Protein AF-A0A520IH20-F1 (afdb_monomer)

Radius of gyration: 22.11 Å; Cα contacts (8 Å, |Δi|>4): 587; chains: 1; bounding box: 56×53×64 Å

Secondary structure (DSSP, 8-state):
-EEEESS--SSEEEEEETTEEEEEESEEEEEEEE--SSSSEEEEEE----HHHHHHHHHHS-S-TTS--TT-HHHHHHHHHHHHTTBPSEEEEEEEE-S-S--EEEEEETTEEEEEEPEEEEE-PEEP-GGGHHHHHHHHHHHHHHH-S---S--HHHHTSEEEE-SSEEEEEESS-GGG--HHHHHHHHHHHHTT----EEEEEEEEGGGTEE--EEEEE-HHHHHHHHHHT-PPPEEEEEEEE-SGGG-B--HHHHTTTS-HHHHHHHHHT-TTHHHHHHHHHHH-TT-GGGGGS--EEEEEE-TTS-EEEEEEEETTEEEEEEEE-

Structure (mmCIF, N/CA/C/O backbone):
data_AF-A0A520IH20-F1
#
_entry.id   AF-A0A520IH20-F1
#
loop_
_atom_site.group_PDB
_atom_site.id
_atom_site.type_symbol
_atom_site.label_atom_id
_atom_site.label_alt_id
_atom_site.label_comp_id
_atom_site.label_asym_id
_atom_site.label_entity_id
_atom_site.label_seq_id
_atom_site.pdbx_PDB_ins_code
_atom_site.Cartn_x
_atom_site.Cartn_y
_atom_site.Cartn_z
_atom_site.occupancy
_atom_site.B_iso_or_equiv
_atom_site.auth_seq_id
_atom_site.auth_comp_id
_atom_site.auth_asym_id
_atom_site.auth_atom_id
_atom_site.pdbx_PDB_model_num
ATOM 1 N N . MET A 1 1 ? -0.254 8.815 21.129 1.00 95.88 1 MET A N 1
ATOM 2 C CA . MET A 1 1 ? 0.737 8.208 22.043 1.00 95.88 1 MET A CA 1
ATOM 3 C C . MET A 1 1 ? 1.981 7.853 21.254 1.00 95.88 1 MET A C 1
ATOM 5 O O . MET A 1 1 ? 1.845 7.161 20.253 1.00 95.88 1 MET A O 1
ATOM 9 N N . ASP A 1 2 ? 3.158 8.287 21.699 1.00 97.44 2 ASP A N 1
ATOM 10 C CA . ASP A 1 2 ? 4.429 7.934 21.054 1.00 97.44 2 ASP A CA 1
ATOM 11 C C . ASP A 1 2 ? 5.003 6.640 21.638 1.00 97.44 2 ASP A C 1
ATOM 13 O O . ASP A 1 2 ? 4.912 6.381 22.839 1.00 97.44 2 ASP A O 1
ATOM 17 N N . ILE A 1 3 ? 5.566 5.803 20.772 1.00 97.75 3 ILE A N 1
ATOM 18 C CA . ILE A 1 3 ? 5.990 4.435 21.063 1.00 97.75 3 ILE A CA 1
ATOM 19 C C . ILE A 1 3 ? 7.345 4.200 20.402 1.00 97.75 3 ILE A C 1
ATOM 21 O O . ILE A 1 3 ? 7.495 4.345 19.193 1.00 97.75 3 ILE A O 1
ATOM 25 N N . GLN A 1 4 ? 8.328 3.755 21.179 1.00 97.50 4 GLN A N 1
ATOM 26 C CA . GLN A 1 4 ? 9.600 3.280 20.643 1.00 97.50 4 GLN A CA 1
ATOM 27 C C . GLN A 1 4 ? 9.618 1.751 20.643 1.00 97.50 4 GLN A C 1
ATOM 29 O O . GLN A 1 4 ? 9.652 1.128 21.704 1.00 97.50 4 GLN A O 1
ATOM 34 N N . VAL A 1 5 ? 9.653 1.137 19.459 1.00 97.25 5 VAL A N 1
ATOM 35 C CA . VAL A 1 5 ? 9.854 -0.314 19.322 1.00 97.25 5 VAL A CA 1
ATOM 36 C C . VAL A 1 5 ? 11.353 -0.596 19.236 1.00 97.25 5 VAL A C 1
ATOM 38 O O . VAL A 1 5 ? 12.043 -0.058 18.366 1.00 97.25 5 VAL A O 1
ATOM 41 N N . SER A 1 6 ? 11.868 -1.424 20.145 1.00 96.88 6 SER A N 1
ATOM 42 C CA . SER A 1 6 ? 13.291 -1.803 20.218 1.00 96.88 6 SER A CA 1
ATOM 43 C C . SER A 1 6 ? 13.534 -3.318 20.245 1.00 96.88 6 SER A C 1
ATOM 45 O O . SER A 1 6 ? 14.655 -3.760 19.987 1.00 96.88 6 SER A O 1
ATOM 47 N N . ASP A 1 7 ? 12.496 -4.121 20.492 1.00 93.75 7 ASP A N 1
ATOM 48 C CA . ASP A 1 7 ? 12.517 -5.590 20.533 1.00 93.75 7 ASP A CA 1
ATOM 49 C C . ASP A 1 7 ? 11.597 -6.231 19.473 1.00 93.75 7 ASP A C 1
ATOM 51 O O . ASP A 1 7 ? 11.113 -7.356 19.634 1.00 93.75 7 ASP A O 1
ATOM 55 N N . GLY A 1 8 ? 11.338 -5.499 18.390 1.00 93.50 8 GLY A N 1
ATOM 56 C CA . GLY A 1 8 ? 10.486 -5.917 17.290 1.00 93.50 8 GLY A CA 1
ATOM 57 C C . GLY A 1 8 ? 11.123 -7.001 16.418 1.00 93.50 8 GLY A C 1
ATOM 58 O O . GLY A 1 8 ? 12.316 -6.981 16.112 1.00 93.50 8 GLY A O 1
ATOM 59 N N . PHE A 1 9 ? 10.310 -7.958 15.971 1.00 91.75 9 PHE A N 1
ATOM 60 C CA . PHE A 1 9 ? 10.749 -9.070 15.124 1.00 91.75 9 PHE A CA 1
ATOM 61 C C . PHE A 1 9 ? 10.918 -8.697 13.644 1.00 91.75 9 PHE A C 1
ATOM 63 O O . PHE A 1 9 ? 11.283 -9.567 12.852 1.00 91.75 9 PHE A O 1
ATOM 70 N N . ASN A 1 10 ? 10.636 -7.446 13.253 1.00 92.94 10 ASN A N 1
ATOM 71 C CA . ASN A 1 10 ? 10.710 -6.980 11.863 1.00 92.94 10 ASN A CA 1
ATOM 72 C C . ASN A 1 10 ? 9.899 -7.856 10.884 1.00 92.94 10 ASN A C 1
ATOM 74 O O . ASN A 1 10 ? 10.298 -8.124 9.752 1.00 92.94 10 ASN A O 1
ATOM 78 N N . VAL A 1 11 ? 8.749 -8.342 11.350 1.00 90.38 11 VAL A N 1
ATOM 79 C CA . VAL A 1 11 ? 7.785 -9.100 10.548 1.00 90.38 11 VAL A CA 1
ATOM 80 C C . VAL A 1 11 ? 6.888 -8.142 9.774 1.00 90.38 11 VAL A C 1
ATOM 82 O O . VAL A 1 11 ? 6.559 -8.429 8.631 1.00 90.38 11 VAL A O 1
ATOM 85 N N . ILE A 1 12 ? 6.514 -7.009 10.366 1.00 92.50 12 ILE A N 1
ATOM 86 C CA . ILE A 1 12 ? 5.694 -5.973 9.743 1.00 92.50 12 ILE A CA 1
ATOM 87 C C . ILE A 1 12 ? 6.496 -4.682 9.635 1.00 92.50 12 ILE A C 1
ATOM 89 O O . ILE A 1 12 ? 7.150 -4.266 10.591 1.00 92.50 12 ILE A O 1
ATOM 93 N N . SER A 1 13 ? 6.422 -4.028 8.484 1.00 94.44 13 SER A N 1
ATOM 94 C CA . SER A 1 13 ? 6.930 -2.670 8.318 1.00 94.44 13 SER A CA 1
ATOM 95 C C . SER A 1 13 ? 6.235 -1.971 7.155 1.00 94.44 13 SER A C 1
ATOM 97 O O . SER A 1 13 ? 5.477 -2.588 6.406 1.00 94.44 13 SER A O 1
ATOM 99 N N . ILE A 1 14 ? 6.525 -0.684 6.995 1.00 95.12 14 ILE A N 1
ATOM 100 C CA . ILE A 1 14 ? 6.230 0.060 5.774 1.00 95.12 14 ILE A CA 1
ATOM 101 C C . ILE A 1 14 ? 7.552 0.425 5.120 1.00 95.12 14 ILE A C 1
ATOM 103 O O . ILE A 1 14 ? 8.470 0.877 5.814 1.00 95.12 14 ILE A O 1
ATOM 107 N N . GLY A 1 15 ? 7.636 0.169 3.817 1.00 93.19 15 GLY A N 1
ATOM 108 C CA . GLY A 1 15 ? 8.626 0.803 2.964 1.00 93.19 15 GLY A CA 1
ATOM 109 C C . GLY A 1 15 ? 8.037 2.059 2.343 1.00 93.19 15 GLY A C 1
ATOM 110 O O . GLY A 1 15 ? 6.856 2.067 2.001 1.00 93.19 15 GLY A O 1
ATOM 111 N N . TYR A 1 16 ? 8.824 3.121 2.261 1.00 93.00 16 TYR A N 1
ATOM 112 C CA . TYR A 1 16 ? 8.366 4.445 1.866 1.00 93.00 16 TYR A CA 1
ATOM 113 C C . TYR A 1 16 ? 9.542 5.285 1.373 1.00 93.00 16 TYR A C 1
ATOM 115 O O . TYR A 1 16 ? 10.608 5.237 1.985 1.00 93.00 16 TYR A O 1
ATOM 123 N N . ASN A 1 17 ? 9.335 6.010 0.276 1.00 89.69 17 ASN A N 1
ATOM 124 C CA . ASN A 1 17 ? 10.177 7.089 -0.242 1.00 89.69 17 ASN A CA 1
ATOM 125 C C . ASN A 1 17 ? 9.347 7.957 -1.218 1.00 89.69 17 ASN A C 1
ATOM 127 O O . ASN A 1 17 ? 8.131 7.792 -1.315 1.00 89.69 17 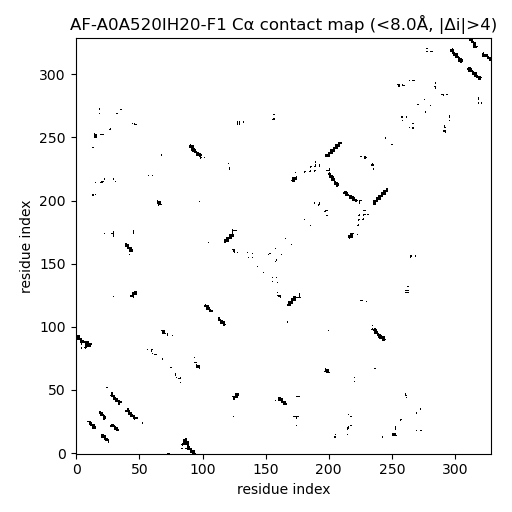ASN A O 1
ATOM 131 N N . SER A 1 18 ? 10.009 8.825 -1.989 1.00 85.19 18 SER A N 1
ATOM 132 C CA . SER A 1 18 ? 9.368 9.682 -2.999 1.00 85.19 18 SER A CA 1
ATOM 133 C C . SER A 1 18 ? 8.648 8.928 -4.129 1.00 85.19 18 SER A C 1
ATOM 135 O O . SER A 1 18 ? 7.713 9.466 -4.715 1.00 85.19 18 SER A O 1
ATOM 137 N N . LEU A 1 19 ? 9.024 7.678 -4.433 1.00 88.19 19 LEU A N 1
ATOM 138 C CA . LEU A 1 19 ? 8.344 6.870 -5.455 1.00 88.19 19 LEU A CA 1
ATOM 139 C C . LEU A 1 19 ? 6.976 6.371 -4.992 1.00 88.19 19 LEU A C 1
ATOM 141 O O . LEU A 1 19 ? 6.074 6.177 -5.810 1.00 88.19 19 LEU A O 1
ATOM 145 N N . GLY A 1 20 ? 6.841 6.096 -3.697 1.00 92.69 20 GLY A N 1
ATOM 146 C CA . GLY A 1 20 ? 5.635 5.513 -3.137 1.00 92.69 20 GLY A CA 1
ATOM 147 C C . GLY A 1 20 ? 5.882 4.746 -1.848 1.00 92.69 20 GLY A C 1
ATOM 148 O O . GLY A 1 20 ? 6.874 4.934 -1.143 1.00 92.69 20 GLY A O 1
ATOM 149 N N . SER A 1 21 ? 4.958 3.843 -1.529 1.00 95.50 21 SER A N 1
ATOM 150 C CA . SER A 1 21 ? 5.005 3.053 -0.306 1.00 95.50 21 SER A CA 1
ATOM 151 C C . SER A 1 21 ? 4.496 1.627 -0.478 1.00 95.50 21 SER A C 1
ATOM 153 O O . SER A 1 21 ? 3.704 1.313 -1.363 1.00 95.50 21 SER A O 1
ATOM 155 N N . TYR A 1 22 ? 4.921 0.731 0.408 1.00 95.88 22 TYR A N 1
ATOM 156 C CA . TYR A 1 22 ? 4.326 -0.593 0.535 1.00 95.88 22 TYR A CA 1
ATOM 157 C C . TYR A 1 22 ? 4.171 -1.024 1.983 1.00 95.88 22 TYR A C 1
ATOM 159 O O . TYR A 1 22 ? 5.027 -0.768 2.831 1.00 95.88 22 TYR A O 1
ATOM 167 N N . TYR A 1 23 ? 3.127 -1.807 2.234 1.00 94.88 23 TYR A N 1
ATOM 168 C CA . TYR A 1 23 ? 3.023 -2.626 3.432 1.00 94.88 23 TYR A CA 1
ATOM 169 C C . TYR A 1 23 ? 3.831 -3.916 3.262 1.00 94.88 23 TYR A C 1
ATOM 171 O O . TYR A 1 23 ? 3.688 -4.631 2.263 1.00 94.88 23 TYR A O 1
ATOM 179 N N . ARG A 1 24 ? 4.667 -4.236 4.254 1.00 92.81 24 ARG A N 1
ATOM 180 C CA . ARG A 1 24 ? 5.484 -5.453 4.316 1.00 92.81 24 ARG A CA 1
ATOM 181 C C . ARG A 1 24 ? 4.975 -6.379 5.417 1.00 92.81 24 ARG A C 1
ATOM 183 O O . ARG A 1 24 ? 4.879 -5.971 6.568 1.00 92.81 24 ARG A O 1
ATOM 190 N N . LEU A 1 25 ? 4.770 -7.650 5.069 1.00 89.81 25 LEU A N 1
ATOM 191 C CA . LEU A 1 25 ? 4.633 -8.779 5.992 1.00 89.81 25 LEU A CA 1
ATOM 192 C C . LEU A 1 25 ? 5.715 -9.810 5.639 1.00 89.81 25 LEU A C 1
ATOM 194 O O . LEU A 1 25 ? 5.505 -10.672 4.788 1.00 89.81 25 LEU A O 1
ATOM 198 N N . LYS A 1 26 ? 6.911 -9.664 6.223 1.00 87.19 26 LYS A N 1
ATOM 199 C CA . LYS A 1 26 ? 8.211 -10.271 5.841 1.00 87.19 26 LYS A CA 1
ATOM 200 C C . LYS A 1 26 ? 8.705 -9.899 4.437 1.00 87.19 26 LYS A C 1
ATOM 202 O O . LYS A 1 26 ? 9.896 -9.696 4.238 1.00 87.19 26 LYS A O 1
ATOM 207 N N . ARG A 1 27 ? 7.790 -9.766 3.484 1.00 88.88 27 ARG A N 1
ATOM 208 C CA . ARG A 1 27 ? 7.957 -9.289 2.107 1.00 88.88 27 ARG A CA 1
ATOM 209 C C . ARG A 1 27 ? 6.875 -8.250 1.795 1.00 88.88 27 ARG A C 1
ATOM 211 O O . ARG A 1 27 ? 5.862 -8.239 2.501 1.00 88.88 27 ARG A O 1
ATOM 218 N N . PRO A 1 28 ? 7.073 -7.367 0.804 1.00 92.19 28 PRO A N 1
ATOM 219 C CA . PRO A 1 28 ? 6.006 -6.491 0.326 1.00 92.19 28 PRO A CA 1
ATOM 220 C C . PRO A 1 28 ? 4.723 -7.292 0.056 1.00 92.19 28 PRO A C 1
ATOM 222 O O . PRO A 1 28 ? 4.811 -8.452 -0.350 1.00 92.19 28 PRO A O 1
ATOM 225 N N . VAL A 1 29 ? 3.558 -6.699 0.329 1.00 92.56 29 VAL A N 1
ATOM 226 C CA . VAL A 1 29 ? 2.231 -7.312 0.116 1.00 92.56 29 VAL A CA 1
ATOM 227 C C . VAL A 1 29 ? 1.330 -6.387 -0.689 1.00 92.56 29 VAL A C 1
ATOM 229 O O . VAL A 1 29 ? 0.805 -6.816 -1.707 1.00 92.56 29 VAL A O 1
ATOM 232 N N . SER A 1 30 ? 1.191 -5.128 -0.281 1.00 94.38 30 SER A N 1
ATOM 233 C CA . SER A 1 30 ? 0.449 -4.115 -1.040 1.00 94.38 30 SER A CA 1
ATOM 234 C C . SER A 1 30 ? 1.354 -2.937 -1.312 1.00 94.38 30 SER A C 1
ATOM 236 O O . SER A 1 30 ? 2.003 -2.452 -0.388 1.00 94.38 30 SER A O 1
ATOM 238 N N . LEU A 1 31 ? 1.384 -2.503 -2.563 1.00 95.38 31 LEU A N 1
ATOM 239 C CA . LEU A 1 31 ? 2.216 -1.419 -3.063 1.00 95.38 31 LEU A CA 1
ATOM 240 C C . LEU A 1 31 ? 1.324 -0.290 -3.579 1.00 95.38 31 LEU A C 1
ATOM 242 O O . LEU A 1 31 ? 0.294 -0.565 -4.193 1.00 95.38 31 LEU A O 1
ATOM 246 N N . LEU A 1 32 ? 1.760 0.941 -3.343 1.00 95.19 32 LEU A N 1
ATOM 247 C CA . LEU A 1 32 ? 1.246 2.191 -3.885 1.00 95.19 32 LEU A CA 1
ATOM 248 C C . LEU A 1 32 ? 2.433 2.955 -4.480 1.00 95.19 32 LEU A C 1
ATOM 250 O O . LEU A 1 32 ? 3.460 3.079 -3.815 1.00 95.19 32 LEU A O 1
ATOM 254 N N . TRP A 1 33 ? 2.312 3.470 -5.698 1.00 94.75 33 TRP A N 1
ATOM 255 C CA . TRP A 1 33 ? 3.316 4.366 -6.281 1.00 94.75 33 TRP A CA 1
ATOM 256 C C . TRP A 1 33 ? 2.669 5.358 -7.241 1.00 94.75 33 TRP A C 1
ATOM 258 O O . TRP A 1 33 ? 1.582 5.095 -7.754 1.00 94.75 33 TRP A O 1
ATOM 268 N N . TYR A 1 34 ? 3.313 6.499 -7.471 1.00 91.00 34 TYR A N 1
ATOM 269 C CA . TYR A 1 34 ? 2.781 7.527 -8.368 1.00 91.00 34 TYR A CA 1
ATOM 270 C C . TYR A 1 34 ? 2.730 7.050 -9.824 1.00 91.00 34 TYR A C 1
ATOM 272 O O . TYR A 1 34 ? 3.585 6.291 -10.276 1.00 91.00 34 TYR A O 1
ATOM 280 N N . ASP A 1 35 ? 1.729 7.509 -10.579 1.00 88.69 35 ASP A N 1
ATOM 281 C CA . ASP A 1 35 ? 1.608 7.231 -12.014 1.00 88.69 35 ASP A CA 1
ATOM 282 C C . ASP A 1 35 ? 2.636 8.001 -12.861 1.00 88.69 35 ASP A C 1
ATOM 284 O O . ASP A 1 35 ? 2.950 7.595 -13.987 1.00 88.69 35 ASP A O 1
ATOM 288 N N . CYS A 1 36 ? 3.183 9.073 -12.277 1.00 85.62 36 CYS A N 1
ATOM 289 C CA . CYS A 1 36 ? 4.152 10.002 -12.849 1.00 85.62 36 CYS A CA 1
ATOM 290 C C . CYS A 1 36 ? 3.663 10.672 -14.148 1.00 85.62 36 CYS A C 1
ATOM 292 O O . CYS A 1 36 ? 4.461 11.086 -14.988 1.00 85.62 36 CYS A O 1
ATOM 294 N N . ALA A 1 37 ? 2.346 10.827 -14.311 1.00 83.00 37 ALA A N 1
ATOM 295 C CA . ALA A 1 37 ? 1.712 11.432 -15.484 1.00 83.00 37 ALA A CA 1
ATOM 296 C C . ALA A 1 37 ? 1.489 12.955 -15.343 1.00 83.00 37 ALA A C 1
ATOM 298 O O . ALA A 1 37 ? 0.686 13.541 -16.070 1.00 83.00 37 ALA A O 1
ATOM 299 N N . GLY A 1 38 ? 2.195 13.609 -14.410 1.00 75.62 38 GLY A N 1
ATOM 300 C CA . GLY A 1 38 ? 2.037 15.039 -14.110 1.00 75.62 38 GLY A CA 1
ATOM 301 C C . GLY A 1 38 ? 0.830 15.356 -13.221 1.00 75.62 38 GLY A C 1
ATOM 302 O O . GLY A 1 38 ? 0.334 16.481 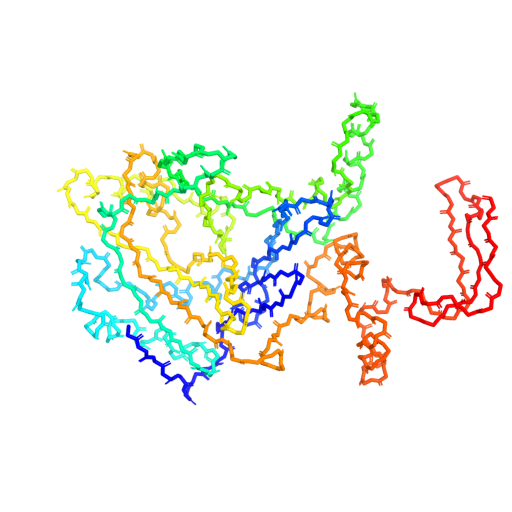-13.235 1.00 75.62 38 GLY A O 1
ATOM 303 N N . SER A 1 39 ? 0.348 14.362 -12.472 1.00 77.06 39 SER A N 1
ATOM 304 C CA . SER A 1 39 ? -0.751 14.481 -11.515 1.00 77.06 39 SER A CA 1
ATOM 305 C C . SER A 1 39 ? -0.426 13.730 -10.217 1.00 77.06 39 SER A C 1
ATOM 307 O O . SER A 1 39 ? 0.657 13.168 -10.081 1.00 77.06 39 SER A O 1
ATOM 309 N N . VAL A 1 40 ? -1.374 13.715 -9.280 1.00 77.50 40 VAL A N 1
ATOM 310 C CA . VAL A 1 40 ? -1.329 12.919 -8.038 1.00 77.50 40 VAL A CA 1
ATOM 311 C C . VAL A 1 40 ? -1.916 11.509 -8.217 1.00 77.50 40 VAL A C 1
ATOM 313 O O . VAL A 1 40 ? -2.214 10.811 -7.253 1.00 77.50 40 VAL A O 1
ATOM 316 N N . GLY A 1 41 ? -2.123 11.081 -9.466 1.00 84.06 41 GLY A N 1
ATOM 317 C CA . GLY A 1 41 ? -2.564 9.731 -9.783 1.00 84.06 41 GLY A CA 1
ATOM 318 C C . GLY A 1 41 ? -1.563 8.688 -9.296 1.00 84.06 41 GLY A C 1
ATOM 319 O O . GLY A 1 41 ? -0.348 8.900 -9.297 1.00 84.06 41 GLY A O 1
ATOM 320 N N . GLN A 1 42 ? -2.082 7.551 -8.846 1.00 89.62 42 GLN A N 1
ATOM 321 C CA . GLN A 1 42 ? -1.285 6.482 -8.259 1.00 89.62 42 GLN A CA 1
ATOM 322 C C . GLN A 1 42 ? -1.755 5.117 -8.754 1.00 89.62 42 GLN A C 1
ATOM 324 O O . GLN A 1 42 ? -2.941 4.898 -9.011 1.00 89.62 42 GLN A O 1
ATOM 329 N N . TYR A 1 43 ? -0.818 4.179 -8.827 1.00 90.31 43 TYR A N 1
ATOM 330 C CA . TYR A 1 43 ? -1.068 2.771 -9.085 1.00 90.31 43 TYR A CA 1
ATOM 331 C C . TYR A 1 43 ? -0.951 1.952 -7.804 1.00 90.31 43 TYR A C 1
ATOM 333 O O . TYR A 1 43 ? -0.113 2.222 -6.942 1.00 90.31 43 TYR A O 1
ATOM 341 N N . LEU A 1 44 ? -1.762 0.899 -7.716 1.00 93.25 44 LEU A N 1
ATOM 342 C CA . LEU A 1 44 ? -1.678 -0.106 -6.671 1.00 93.25 44 LEU A CA 1
ATOM 343 C C . LEU A 1 44 ? -1.533 -1.508 -7.241 1.00 93.25 44 LEU A C 1
ATOM 345 O O . LEU A 1 44 ? -2.089 -1.859 -8.285 1.00 93.25 44 LEU A O 1
ATOM 349 N N . SER A 1 45 ? -0.812 -2.341 -6.501 1.00 89.44 45 SER A N 1
ATOM 350 C CA . SER A 1 45 ? -0.695 -3.770 -6.781 1.00 89.44 45 SER A CA 1
ATOM 351 C C . SER A 1 45 ? -0.638 -4.576 -5.494 1.00 89.44 45 SER A C 1
ATOM 353 O O . SER A 1 45 ? -0.009 -4.170 -4.514 1.00 89.44 45 SER A O 1
ATOM 355 N N . LEU A 1 46 ? -1.286 -5.739 -5.514 1.00 90.19 46 LEU A N 1
ATOM 356 C CA . LEU A 1 46 ? -1.213 -6.728 -4.449 1.00 90.19 46 LEU A CA 1
ATOM 357 C C . LEU A 1 46 ? -0.267 -7.837 -4.903 1.00 90.19 46 LEU A C 1
ATOM 359 O O . LEU A 1 46 ? -0.557 -8.572 -5.841 1.00 90.19 46 LEU A O 1
ATOM 363 N N . VAL A 1 47 ? 0.871 -7.989 -4.243 1.00 86.19 47 VAL A N 1
ATOM 364 C CA . VAL A 1 47 ? 1.812 -9.063 -4.568 1.00 86.19 47 VAL A CA 1
ATOM 365 C C . VAL A 1 47 ? 1.452 -10.337 -3.795 1.00 86.19 47 VAL A C 1
ATOM 367 O O . VAL A 1 47 ? 0.860 -10.265 -2.712 1.00 86.19 47 VAL A O 1
ATOM 370 N N . PRO A 1 48 ? 1.794 -11.530 -4.317 1.00 75.69 48 PRO A N 1
ATOM 371 C CA . PRO A 1 48 ? 1.441 -12.784 -3.665 1.00 75.69 48 PRO A CA 1
ATOM 372 C C . PRO A 1 48 ? 1.921 -12.822 -2.211 1.00 75.69 48 PRO A C 1
ATOM 374 O O . PRO A 1 48 ? 3.094 -12.576 -1.935 1.00 75.69 48 PRO A O 1
ATOM 377 N N . SER A 1 49 ? 1.037 -13.191 -1.284 1.00 74.88 49 SER A N 1
ATOM 378 C CA . SER A 1 49 ? 1.350 -13.460 0.125 1.00 74.88 49 SER A CA 1
ATOM 379 C C . SER A 1 49 ? 0.693 -14.773 0.559 1.00 74.88 49 SER A C 1
ATOM 381 O O . SER A 1 49 ? -0.322 -15.176 -0.011 1.00 74.88 49 SER A O 1
ATOM 383 N N . SER A 1 50 ? 1.275 -15.501 1.519 1.00 70.69 50 SER A N 1
ATOM 384 C CA . SER A 1 50 ? 0.668 -16.763 1.966 1.00 70.69 50 SER A CA 1
ATOM 385 C C . SER A 1 50 ? -0.506 -16.481 2.912 1.00 70.69 50 SER A C 1
ATOM 387 O O . SER A 1 50 ? -0.492 -15.506 3.668 1.00 70.69 50 SER A O 1
ATOM 389 N N . SER A 1 51 ? -1.549 -17.313 2.874 1.00 69.75 51 SER A N 1
ATOM 390 C CA . SER A 1 51 ? -2.654 -17.237 3.843 1.00 69.75 51 SER A CA 1
ATOM 391 C C . SER A 1 51 ? -2.162 -17.492 5.272 1.00 69.75 51 SER A C 1
ATOM 393 O O . SER A 1 51 ? -2.584 -16.802 6.194 1.00 69.75 51 SER A O 1
ATOM 395 N N . GLU A 1 52 ? -1.196 -18.398 5.447 1.00 70.06 52 GLU A N 1
ATOM 396 C CA . GLU A 1 52 ? -0.625 -18.752 6.751 1.00 70.06 52 GLU A CA 1
ATOM 397 C C . GLU A 1 52 ? 0.046 -17.556 7.449 1.00 70.06 52 GLU A C 1
ATOM 399 O O . GLU A 1 52 ? -0.184 -17.319 8.638 1.00 70.06 52 GLU A O 1
ATOM 404 N N . GLU A 1 53 ? 0.821 -16.746 6.714 1.00 67.94 53 GLU A N 1
ATOM 405 C CA . GLU A 1 53 ? 1.438 -15.521 7.249 1.00 67.94 53 GLU A CA 1
ATOM 406 C C . GLU A 1 53 ? 0.381 -14.543 7.789 1.00 67.94 53 GLU A C 1
ATOM 408 O O . GLU A 1 53 ? 0.573 -13.936 8.847 1.00 67.94 53 GLU A O 1
ATOM 413 N N . ARG A 1 54 ? -0.760 -14.433 7.102 1.00 72.00 54 ARG A N 1
ATOM 414 C CA . ARG A 1 54 ? -1.866 -13.535 7.468 1.00 72.00 54 ARG A CA 1
ATOM 415 C C . ARG A 1 54 ? -2.715 -14.087 8.617 1.00 72.00 54 ARG A C 1
ATOM 417 O O . ARG A 1 54 ? -3.131 -13.329 9.492 1.00 72.00 54 ARG A O 1
ATOM 424 N N . GLU A 1 55 ? -2.908 -15.401 8.690 1.00 70.81 55 GLU A N 1
ATOM 425 C CA . GLU A 1 55 ? -3.630 -16.058 9.789 1.00 70.81 55 GLU A CA 1
ATOM 426 C C . GLU A 1 55 ? -2.894 -15.962 11.133 1.00 70.81 55 GLU A C 1
ATOM 428 O O . GLU A 1 55 ? -3.527 -15.885 12.191 1.00 70.81 55 GLU A O 1
ATOM 433 N N . VAL A 1 56 ? -1.556 -15.957 11.125 1.00 66.69 56 VAL A N 1
ATOM 434 C CA . VAL A 1 56 ? -0.755 -15.729 12.342 1.00 66.69 56 VAL A CA 1
ATOM 435 C C . VAL A 1 56 ? -1.008 -14.331 12.909 1.00 66.69 56 VAL A C 1
ATOM 437 O O . VAL A 1 56 ? -1.134 -14.188 14.127 1.00 66.69 56 VAL A O 1
ATOM 440 N N . LEU A 1 57 ? -1.120 -13.322 12.040 1.00 67.06 57 LEU A N 1
ATOM 441 C CA . LEU A 1 57 ? -1.448 -11.954 12.434 1.00 67.06 57 LEU A CA 1
ATOM 442 C C . LEU A 1 57 ? -2.874 -11.873 12.994 1.00 67.06 57 LEU A C 1
ATOM 444 O O . LEU A 1 57 ? -3.086 -11.376 14.100 1.00 67.06 57 LEU A O 1
ATOM 448 N N . GLN A 1 58 ? -3.840 -12.445 12.274 1.00 69.56 58 GLN A N 1
ATOM 449 C CA . GLN A 1 58 ? -5.255 -12.366 12.628 1.00 69.56 58 GLN A CA 1
ATOM 450 C C . GLN A 1 58 ? -5.576 -13.056 13.963 1.00 69.56 58 GLN A C 1
ATOM 452 O O . GLN A 1 58 ? -6.346 -12.529 14.763 1.00 69.56 58 GLN A O 1
ATOM 457 N N . ARG A 1 59 ? -4.936 -14.196 14.267 1.00 67.19 59 ARG A N 1
ATOM 458 C CA . ARG A 1 59 ? -5.112 -14.884 15.560 1.00 67.19 59 ARG A CA 1
ATOM 459 C C . ARG A 1 59 ? -4.661 -14.048 16.761 1.00 67.19 59 ARG A C 1
ATOM 461 O O . ARG A 1 59 ? -5.179 -14.260 17.853 1.00 67.19 59 ARG A O 1
ATOM 468 N N . ARG A 1 60 ? -3.723 -13.112 16.576 1.00 63.69 60 ARG A N 1
ATOM 469 C CA . ARG A 1 60 ? -3.175 -12.270 17.653 1.00 63.69 60 ARG A CA 1
ATOM 470 C C . ARG A 1 60 ? -3.963 -10.978 17.900 1.00 63.69 60 ARG A C 1
ATOM 472 O O . ARG A 1 60 ? -3.772 -10.382 18.950 1.00 63.69 60 ARG A O 1
ATOM 479 N N . ILE A 1 61 ? -4.846 -10.574 16.982 1.00 67.38 61 ILE A N 1
ATOM 480 C CA . ILE A 1 61 ? -5.602 -9.304 17.033 1.00 67.38 61 ILE A CA 1
ATOM 481 C C . ILE A 1 61 ? -7.016 -9.470 17.655 1.00 67.38 61 ILE A C 1
ATOM 483 O O . ILE A 1 61 ? -7.736 -8.506 17.880 1.00 67.38 61 ILE A O 1
ATOM 487 N N . ASN A 1 62 ? -7.437 -10.688 18.010 1.00 57.59 62 ASN A N 1
ATOM 488 C CA . ASN A 1 62 ? -8.848 -11.022 18.275 1.00 57.59 62 ASN A CA 1
ATOM 489 C C . ASN A 1 62 ? -9.444 -10.670 19.665 1.00 57.59 62 ASN A C 1
ATOM 491 O O . ASN A 1 62 ? -10.423 -11.304 20.060 1.00 57.59 62 ASN A O 1
ATOM 495 N N . ALA A 1 63 ? -8.952 -9.672 20.407 1.00 52.09 63 ALA A N 1
ATOM 496 C CA . ALA A 1 63 ? -9.575 -9.277 21.682 1.00 52.09 63 ALA A CA 1
ATOM 497 C C . ALA A 1 63 ? -9.935 -7.781 21.732 1.00 52.09 63 ALA A C 1
ATOM 499 O O . ALA A 1 63 ? -9.093 -6.929 21.483 1.00 52.09 63 ALA A O 1
ATOM 500 N N . ASN A 1 64 ? -11.193 -7.490 22.092 1.00 57.38 64 ASN A N 1
ATOM 501 C CA . ASN A 1 64 ? -11.724 -6.171 22.480 1.00 57.38 64 ASN A CA 1
ATOM 502 C C . ASN A 1 64 ? -11.671 -5.052 21.422 1.00 57.38 64 ASN A C 1
ATOM 504 O O . ASN A 1 64 ? -11.302 -3.921 21.712 1.00 57.38 64 ASN A O 1
ATOM 508 N N . LEU A 1 65 ? -12.125 -5.343 20.197 1.00 71.94 65 LEU A N 1
ATOM 509 C CA . LEU A 1 65 ? -12.130 -4.367 19.096 1.00 71.94 65 LEU A CA 1
ATOM 510 C C . LEU A 1 65 ? -13.394 -3.488 19.007 1.00 71.94 65 LEU A C 1
ATOM 512 O O . LEU A 1 65 ? -13.606 -2.880 17.969 1.00 71.94 65 LEU A O 1
ATOM 516 N N . PHE A 1 66 ? -14.264 -3.456 20.020 1.00 81.56 66 PHE A N 1
ATOM 517 C CA . PHE A 1 66 ? -15.560 -2.743 19.979 1.00 81.56 66 PHE A CA 1
ATOM 518 C C . PHE A 1 66 ? -15.637 -1.533 20.915 1.00 81.56 66 PHE A C 1
ATOM 520 O O . PHE A 1 66 ? -16.660 -0.853 20.960 1.00 81.56 66 PHE A O 1
ATOM 527 N N . GLU A 1 67 ? -14.585 -1.298 21.693 1.00 85.56 67 GLU A N 1
ATOM 528 C CA . GLU A 1 67 ? -14.530 -0.234 22.687 1.00 85.56 67 GLU A CA 1
ATOM 529 C C . GLU A 1 67 ? -13.992 1.071 22.073 1.00 85.56 67 GLU A C 1
ATOM 531 O O . GLU A 1 67 ? -13.164 1.045 21.162 1.00 85.56 67 GLU A O 1
ATOM 536 N N . ASP A 1 68 ? -14.490 2.215 22.557 1.00 89.19 68 ASP A N 1
ATOM 537 C CA . ASP A 1 68 ? -14.024 3.549 22.159 1.00 89.19 68 ASP A CA 1
ATOM 538 C C . ASP A 1 68 ? -12.818 3.962 23.012 1.00 89.19 68 ASP A C 1
ATOM 540 O O . ASP A 1 68 ? -12.956 4.214 24.211 1.00 89.19 68 ASP A O 1
ATOM 544 N N . PHE A 1 69 ? -11.643 4.056 22.394 1.00 90.56 69 PHE A N 1
ATOM 545 C CA . PHE A 1 69 ? -10.390 4.429 23.054 1.00 90.56 69 PHE A CA 1
ATOM 546 C C . PHE A 1 69 ? -10.007 5.908 22.886 1.00 90.56 69 PHE A C 1
ATOM 548 O O . PHE A 1 69 ? -8.838 6.252 23.049 1.00 90.56 69 PHE A O 1
ATOM 555 N N . THR A 1 70 ? -10.949 6.802 22.568 1.00 91.69 70 THR A N 1
ATOM 556 C CA . THR A 1 70 ? -10.661 8.242 22.430 1.00 91.69 70 THR A CA 1
ATOM 557 C C . THR A 1 70 ? -10.054 8.800 23.718 1.00 91.69 70 THR A C 1
ATOM 559 O O . THR A 1 70 ? -10.685 8.761 24.776 1.00 91.69 70 THR A O 1
ATOM 562 N N . GLY A 1 71 ? -8.822 9.313 23.629 1.00 91.62 71 GLY A N 1
ATOM 563 C CA . GLY A 1 71 ? -8.061 9.826 24.774 1.00 91.62 71 GLY A CA 1
ATOM 564 C C . GLY A 1 71 ? -7.583 8.749 25.757 1.00 91.62 71 GLY A C 1
ATOM 565 O O . GLY A 1 71 ? -7.163 9.082 26.864 1.00 91.62 71 GLY A O 1
ATOM 566 N N . ARG A 1 72 ? -7.680 7.467 25.379 1.00 93.88 72 ARG A N 1
ATOM 567 C CA . ARG A 1 72 ? -7.238 6.290 26.149 1.00 93.88 72 ARG A CA 1
ATOM 568 C C . ARG A 1 72 ? -6.246 5.449 25.343 1.00 93.88 72 ARG A C 1
ATOM 570 O O . ARG A 1 72 ? -6.282 4.219 25.364 1.00 93.88 72 ARG A O 1
ATOM 577 N N . GLU A 1 73 ? -5.350 6.108 24.611 1.00 94.69 73 GLU A N 1
ATOM 578 C CA . GLU A 1 73 ? -4.385 5.447 23.726 1.00 94.69 73 GLU A CA 1
ATOM 579 C C . GLU A 1 73 ? -3.427 4.513 24.482 1.00 94.69 73 GLU A C 1
ATOM 581 O O . GLU A 1 73 ? -2.972 3.530 23.904 1.00 94.69 73 GLU A O 1
ATOM 586 N N . GLU A 1 74 ? -3.155 4.765 25.767 1.00 94.31 74 GLU A N 1
ATOM 587 C CA . GLU A 1 74 ? -2.352 3.872 26.617 1.00 94.31 74 GLU A CA 1
ATOM 588 C C . GLU A 1 74 ? -3.044 2.516 26.855 1.00 94.31 74 GLU A C 1
ATOM 590 O O . GLU A 1 74 ? -2.406 1.467 26.762 1.00 94.31 74 GLU A O 1
ATOM 595 N N . GLU A 1 75 ? -4.361 2.513 27.095 1.00 91.50 75 GLU A N 1
ATOM 596 C CA . GLU A 1 75 ? -5.147 1.279 27.250 1.00 91.50 75 GLU A CA 1
ATOM 597 C C . GLU A 1 75 ? -5.216 0.506 25.928 1.00 91.50 75 GLU A C 1
ATOM 599 O O . GLU A 1 75 ? -5.021 -0.713 25.894 1.00 91.50 75 GLU A O 1
ATOM 604 N N . LEU A 1 76 ? -5.426 1.227 24.821 1.00 92.12 76 LEU A N 1
ATOM 605 C CA . LEU A 1 76 ? -5.392 0.649 23.479 1.00 92.12 76 LEU A CA 1
ATOM 606 C C . LEU A 1 76 ? -4.020 0.044 23.167 1.00 92.12 76 LEU A C 1
ATOM 608 O O . LEU A 1 76 ? -3.942 -1.043 22.588 1.00 92.12 76 LEU A O 1
ATOM 612 N N . TYR A 1 77 ? -2.938 0.720 23.557 1.00 93.00 77 TYR A N 1
ATOM 613 C CA . TYR A 1 77 ? -1.588 0.212 23.370 1.00 93.00 77 TYR A CA 1
ATOM 614 C C . TYR A 1 77 ? -1.387 -1.119 24.088 1.00 93.00 77 TYR A C 1
ATOM 616 O O . TYR A 1 77 ? -0.862 -2.032 23.464 1.00 93.00 77 TYR A O 1
ATOM 624 N N . GLU A 1 78 ? -1.839 -1.296 25.332 1.00 89.75 78 GLU A N 1
ATOM 625 C CA . GLU A 1 78 ? -1.681 -2.585 26.024 1.00 89.75 78 GLU A CA 1
ATOM 626 C C . GLU A 1 78 ? -2.420 -3.733 25.313 1.00 89.75 78 GLU A C 1
ATOM 628 O O . GLU A 1 78 ? -1.896 -4.848 25.238 1.00 89.75 78 GLU A O 1
ATOM 633 N N . ILE A 1 79 ? -3.581 -3.460 24.705 1.00 87.19 79 ILE A N 1
ATOM 634 C CA . ILE A 1 79 ? -4.306 -4.436 23.870 1.00 87.19 79 ILE A CA 1
ATOM 635 C C . ILE A 1 79 ? -3.515 -4.756 22.595 1.00 87.19 79 ILE A C 1
ATOM 637 O O . ILE A 1 79 ? -3.383 -5.921 22.211 1.00 87.19 79 ILE A O 1
ATOM 641 N N . LEU A 1 80 ? -2.966 -3.730 21.940 1.00 90.00 80 LEU A N 1
ATOM 642 C CA . LEU A 1 80 ? -2.224 -3.864 20.684 1.00 90.00 80 LEU A CA 1
ATOM 643 C C . LEU A 1 80 ? -0.747 -4.225 20.880 1.00 90.00 80 LEU A C 1
ATOM 645 O O . LEU A 1 80 ? -0.052 -4.534 19.916 1.00 90.00 80 LEU A O 1
ATOM 649 N N . ARG A 1 81 ? -0.233 -4.254 22.105 1.00 89.56 81 ARG A N 1
ATOM 650 C CA . ARG A 1 81 ? 1.181 -4.498 22.408 1.00 89.56 81 ARG A CA 1
ATOM 651 C C . ARG A 1 81 ? 1.741 -5.780 21.776 1.00 89.56 81 ARG A C 1
ATOM 653 O O . ARG A 1 81 ? 2.867 -5.742 21.272 1.00 89.56 81 ARG A O 1
ATOM 660 N N . PRO A 1 82 ? 1.005 -6.912 21.709 1.00 87.12 82 PRO A N 1
ATOM 661 C CA . PRO A 1 82 ? 1.476 -8.100 20.994 1.00 87.12 82 PRO A CA 1
ATOM 662 C C . PRO A 1 82 ? 1.716 -7.873 19.494 1.00 87.12 82 PRO A C 1
ATOM 664 O O . PRO A 1 82 ? 2.564 -8.556 18.913 1.00 87.12 82 PRO A O 1
ATOM 667 N N . LEU A 1 83 ? 0.987 -6.937 18.875 1.00 88.94 83 LEU A N 1
ATOM 668 C CA . LEU A 1 83 ? 1.151 -6.536 17.478 1.00 88.94 83 LEU A CA 1
ATOM 669 C C . LEU A 1 83 ? 2.436 -5.721 17.285 1.00 88.94 83 LEU A C 1
ATOM 671 O O . LEU A 1 83 ? 3.193 -6.026 16.368 1.00 88.94 83 LEU A O 1
ATOM 675 N N . PHE A 1 84 ? 2.746 -4.779 18.184 1.00 92.62 84 PHE A N 1
ATOM 676 C CA . PHE A 1 84 ? 3.978 -3.974 18.113 1.00 92.62 84 PHE A CA 1
ATOM 677 C C . PHE A 1 84 ? 5.256 -4.823 18.146 1.00 92.62 84 PHE A C 1
ATOM 679 O O . PHE A 1 84 ? 6.233 -4.491 17.480 1.00 92.62 84 PHE A O 1
ATOM 686 N N . ARG A 1 85 ? 5.242 -5.982 18.819 1.00 91.19 85 ARG A N 1
ATOM 687 C CA . ARG A 1 85 ? 6.379 -6.925 18.784 1.00 91.19 85 ARG A CA 1
ATOM 688 C C . ARG A 1 85 ? 6.657 -7.494 17.395 1.00 91.19 85 ARG A C 1
ATOM 690 O O . ARG A 1 85 ? 7.740 -8.013 17.156 1.00 91.19 85 ARG A O 1
ATOM 697 N N . LEU A 1 86 ? 5.695 -7.451 16.478 1.00 91.44 86 LEU A N 1
ATOM 698 C CA . LEU A 1 86 ? 5.900 -7.885 15.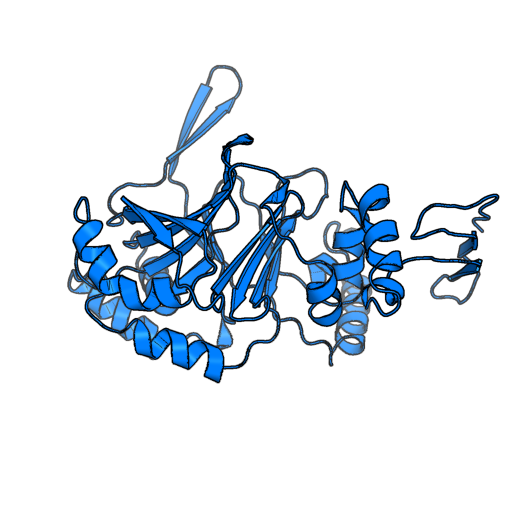097 1.00 91.44 86 LEU A CA 1
ATOM 699 C C . LEU A 1 86 ? 6.567 -6.801 14.248 1.00 91.44 86 LEU A C 1
ATOM 701 O O . LEU A 1 86 ? 7.014 -7.109 13.148 1.00 91.44 86 LEU A O 1
ATOM 705 N N . PHE A 1 87 ? 6.633 -5.556 14.711 1.00 95.06 87 PHE A N 1
ATOM 706 C CA . PHE A 1 87 ? 7.054 -4.437 13.877 1.00 95.06 87 PHE A CA 1
ATOM 707 C C . PHE A 1 87 ? 8.575 -4.369 13.723 1.00 95.06 87 PHE A C 1
ATOM 709 O O . PHE A 1 87 ? 9.331 -4.974 14.485 1.00 95.06 87 PHE A O 1
ATOM 716 N N . GLN A 1 88 ? 9.038 -3.653 12.700 1.00 95.25 88 GLN A N 1
ATOM 717 C CA . GLN A 1 88 ? 10.424 -3.203 12.619 1.00 95.25 88 GLN A CA 1
ATOM 718 C C . GLN A 1 88 ? 10.714 -2.254 13.782 1.00 95.25 88 GLN A C 1
ATOM 720 O O . GLN A 1 88 ? 9.861 -1.448 14.151 1.00 95.25 88 GLN A O 1
ATOM 725 N N . ASN A 1 89 ? 11.921 -2.322 14.339 1.00 96.50 89 ASN A N 1
ATOM 726 C CA . ASN A 1 89 ? 12.353 -1.352 15.339 1.00 96.50 89 ASN A CA 1
ATOM 727 C C . ASN A 1 89 ? 12.302 0.071 14.774 1.00 96.50 89 ASN A C 1
ATOM 729 O O . ASN A 1 89 ? 12.649 0.298 13.614 1.00 96.50 89 ASN A O 1
ATOM 733 N N . GLY A 1 90 ? 11.885 1.017 15.605 1.00 96.06 90 GLY A N 1
ATOM 734 C CA . GLY A 1 90 ? 11.728 2.408 15.207 1.00 96.06 90 GLY A CA 1
ATOM 735 C C . GLY A 1 90 ? 10.694 3.150 16.050 1.00 96.06 90 GLY A C 1
ATOM 736 O O . GLY A 1 90 ? 10.049 2.541 16.913 1.00 96.06 90 GLY A O 1
ATOM 737 N N . PRO A 1 91 ? 10.566 4.462 15.821 1.00 97.38 91 PRO A N 1
ATOM 738 C CA . PRO A 1 91 ? 9.544 5.280 16.445 1.00 97.38 91 PRO A CA 1
ATOM 739 C C . PRO A 1 91 ? 8.198 5.108 15.730 1.00 97.38 91 PRO A C 1
ATOM 741 O O . PRO A 1 91 ? 8.112 5.055 14.499 1.00 97.38 91 PRO A O 1
ATOM 744 N N . TYR A 1 92 ? 7.141 5.037 16.526 1.00 98.06 92 TYR A N 1
ATOM 745 C CA . TYR A 1 92 ? 5.760 4.942 16.085 1.00 98.06 92 TYR A CA 1
ATOM 746 C C . TYR A 1 92 ? 4.883 5.879 16.907 1.00 98.06 92 TYR A C 1
ATOM 748 O O . TYR A 1 92 ? 5.170 6.147 18.071 1.00 98.06 92 TYR A O 1
ATOM 756 N N . THR A 1 93 ? 3.756 6.282 16.340 1.00 98.00 93 THR A N 1
ATOM 757 C CA . THR A 1 93 ? 2.669 6.929 17.068 1.00 98.00 93 THR A CA 1
ATOM 758 C C . THR A 1 93 ? 1.404 6.089 16.915 1.00 98.00 93 THR A C 1
ATOM 760 O O . THR A 1 93 ? 1.081 5.620 15.825 1.00 98.00 93 THR A O 1
ATOM 763 N N . LEU A 1 94 ? 0.685 5.885 18.017 1.00 97.81 94 LEU A N 1
ATOM 764 C CA . LEU A 1 94 ? -0.648 5.290 18.051 1.00 97.81 94 LEU A CA 1
ATOM 765 C C . LEU A 1 94 ? -1.684 6.383 18.318 1.00 97.81 94 LEU A C 1
ATOM 767 O O . LEU A 1 94 ? -1.558 7.139 19.289 1.00 97.81 94 LEU A O 1
ATOM 771 N N . THR A 1 95 ? -2.710 6.443 17.476 1.00 96.75 95 THR A N 1
ATOM 772 C CA . THR A 1 95 ? -3.866 7.334 17.641 1.00 96.75 95 THR A CA 1
ATOM 773 C C . THR A 1 95 ? -5.171 6.556 17.520 1.00 96.75 95 THR A C 1
ATOM 775 O O . THR A 1 95 ? -5.216 5.508 16.869 1.00 96.75 95 THR A O 1
ATOM 778 N N . PHE A 1 96 ? -6.232 7.066 18.147 1.00 95.38 96 PHE A N 1
ATOM 779 C CA . PHE A 1 96 ? -7.580 6.530 18.004 1.00 95.38 96 PHE A CA 1
ATOM 780 C C . PHE A 1 96 ? -8.561 7.625 17.579 1.00 95.38 96 PHE A C 1
ATOM 782 O O . PHE A 1 96 ? -8.597 8.707 18.160 1.00 95.38 96 PHE A O 1
ATOM 789 N N . ASN A 1 97 ? -9.379 7.330 16.573 1.00 92.50 97 ASN A N 1
ATOM 790 C CA . ASN A 1 97 ? -10.502 8.158 16.147 1.00 92.50 97 ASN A CA 1
ATOM 791 C C . ASN A 1 97 ? -11.776 7.317 16.251 1.00 92.50 97 ASN A C 1
ATOM 793 O O . ASN A 1 97 ? -11.809 6.202 15.745 1.00 92.50 97 ASN A O 1
ATOM 797 N N . ASN A 1 98 ? -12.833 7.829 16.879 1.00 92.00 98 ASN A N 1
ATOM 798 C CA . ASN A 1 98 ? -14.081 7.083 17.073 1.00 92.00 98 ASN A CA 1
ATOM 799 C C . ASN A 1 98 ? -15.075 7.148 15.895 1.00 92.00 98 ASN A C 1
ATOM 801 O O . ASN A 1 98 ? -16.203 6.674 16.016 1.00 92.00 98 ASN A O 1
ATOM 805 N N . GLY A 1 99 ? -14.685 7.745 14.768 1.00 86.75 99 GLY A N 1
ATOM 806 C CA . GLY A 1 99 ? -15.522 7.902 13.578 1.00 86.75 99 GLY A CA 1
ATOM 807 C C . GLY A 1 99 ? -16.573 9.012 13.691 1.00 86.75 99 GLY A C 1
ATOM 808 O O . GLY A 1 99 ? -17.437 9.118 12.831 1.00 86.75 99 GLY A O 1
ATOM 809 N N . THR A 1 100 ? -16.549 9.848 14.737 1.00 84.12 100 THR A N 1
ATOM 810 C CA . THR A 1 100 ? -17.524 10.955 14.876 1.00 84.12 100 THR A CA 1
ATOM 811 C C . THR A 1 100 ? -17.078 12.244 14.190 1.00 84.12 100 THR A C 1
ATOM 813 O O . THR A 1 100 ? -17.907 13.091 13.850 1.00 84.12 100 THR A O 1
ATOM 816 N N . VAL A 1 101 ? -15.771 12.401 13.971 1.00 75.25 101 VAL A N 1
ATOM 817 C CA . VAL A 1 101 ? -15.199 13.579 13.321 1.00 75.25 101 VAL A CA 1
ATOM 818 C C . VAL A 1 101 ? -15.183 13.354 11.816 1.00 75.25 101 VAL A C 1
ATOM 820 O O . VAL A 1 101 ? -14.369 12.586 11.303 1.00 75.25 101 VAL A O 1
ATOM 823 N N . LYS A 1 102 ? -16.067 14.065 11.111 1.00 76.56 102 LYS A N 1
ATOM 824 C CA . LYS A 1 102 ? -16.092 14.075 9.646 1.00 76.56 102 LYS A CA 1
ATOM 825 C C . LYS A 1 102 ? -14.777 14.614 9.093 1.00 76.56 102 LYS A C 1
ATOM 827 O O . LYS A 1 102 ? -14.272 15.638 9.557 1.00 76.56 102 LYS A O 1
ATOM 832 N N . ARG A 1 103 ? -14.255 13.955 8.061 1.00 75.38 103 ARG A N 1
ATOM 833 C CA . ARG A 1 103 ? -13.087 14.431 7.312 1.00 75.38 103 ARG A CA 1
ATOM 834 C C . ARG A 1 103 ? -13.525 15.568 6.398 1.00 75.38 103 ARG A C 1
ATOM 836 O O . ARG A 1 103 ? -14.410 15.383 5.568 1.00 75.38 103 ARG A O 1
ATOM 843 N N . ILE A 1 104 ? -12.936 16.746 6.568 1.00 77.75 104 ILE A N 1
ATOM 844 C CA . ILE A 1 104 ? -13.267 17.935 5.780 1.00 77.75 104 ILE A CA 1
ATOM 845 C C . ILE A 1 104 ? -12.023 18.358 5.009 1.00 77.75 104 ILE A C 1
ATOM 847 O O . ILE A 1 104 ? -11.001 18.666 5.617 1.00 77.75 104 ILE A O 1
ATOM 851 N N . ALA A 1 105 ? -12.134 18.417 3.686 1.00 75.88 105 ALA A N 1
ATOM 852 C CA . ALA A 1 105 ? -11.137 19.047 2.835 1.00 75.88 105 ALA A CA 1
ATOM 853 C C . ALA A 1 105 ? -11.518 20.508 2.595 1.00 75.88 105 ALA A C 1
ATOM 855 O O . ALA A 1 105 ? -12.696 20.842 2.431 1.00 75.88 105 ALA A O 1
ATOM 856 N N . GLN A 1 106 ? -10.509 21.375 2.573 1.00 77.94 106 GLN A N 1
ATOM 857 C CA . GLN A 1 106 ? -10.651 22.779 2.213 1.00 77.94 106 GLN A CA 1
ATOM 858 C C . GLN A 1 106 ? -9.931 23.021 0.894 1.00 77.94 106 GLN A C 1
ATOM 860 O O . GLN A 1 106 ? -8.723 22.830 0.800 1.00 77.94 106 GLN A O 1
ATOM 865 N N . VAL A 1 107 ? -10.670 23.474 -0.114 1.00 75.75 107 VAL A N 1
ATOM 866 C CA . VAL A 1 107 ? -10.094 23.900 -1.390 1.00 75.75 107 VAL A CA 1
ATOM 867 C C . VAL A 1 107 ? -10.260 25.399 -1.523 1.00 75.75 107 VAL A C 1
ATOM 869 O O . VAL A 1 107 ? -11.371 25.930 -1.435 1.00 75.75 107 VAL A O 1
ATOM 872 N N . SER A 1 108 ? -9.136 26.068 -1.751 1.00 79.75 108 SER A N 1
ATOM 873 C CA . SER A 1 108 ? -9.084 27.499 -2.011 1.00 79.75 108 SER A CA 1
ATOM 874 C C . SER A 1 108 ? -8.863 27.738 -3.502 1.00 79.75 108 SER A C 1
ATOM 876 O O . SER A 1 108 ? -7.908 27.228 -4.083 1.00 79.75 108 SER A O 1
ATOM 878 N N . SER A 1 109 ? -9.745 28.515 -4.128 1.00 75.12 109 SER A N 1
ATOM 879 C CA . SER A 1 109 ? -9.616 28.954 -5.520 1.00 75.12 109 SER A CA 1
ATOM 880 C C . SER A 1 109 ? -9.782 30.470 -5.581 1.00 75.12 109 SER A C 1
ATOM 882 O O . SER A 1 109 ? -10.868 31.007 -5.353 1.00 75.12 109 SER A O 1
ATOM 884 N N . GLY A 1 110 ? -8.679 31.181 -5.827 1.00 83.94 110 GLY A N 1
ATOM 885 C CA . GLY A 1 110 ? -8.647 32.640 -5.730 1.00 83.94 110 GLY A CA 1
ATOM 886 C C . GLY A 1 110 ? -8.951 33.109 -4.304 1.00 83.94 110 GLY A C 1
ATOM 887 O O . GLY A 1 110 ? -8.185 32.834 -3.386 1.00 83.94 110 GLY A O 1
ATOM 888 N N . THR A 1 111 ? -10.066 33.820 -4.122 1.00 83.44 111 THR A N 1
ATOM 889 C CA . THR A 1 111 ? -10.519 34.338 -2.816 1.00 83.44 111 THR A CA 1
ATOM 890 C C . THR A 1 111 ? -11.590 33.476 -2.143 1.00 83.44 111 THR A C 1
ATOM 892 O O . THR A 1 111 ? -12.027 33.812 -1.045 1.00 83.44 111 THR A O 1
ATOM 895 N N . GLU A 1 112 ? -12.064 32.409 -2.791 1.00 77.06 112 GLU A N 1
ATOM 896 C CA . GLU A 1 112 ? -13.072 31.512 -2.221 1.00 77.06 112 GLU A CA 1
ATOM 897 C C . GLU A 1 112 ? -12.411 30.293 -1.576 1.00 77.06 112 GLU A C 1
ATOM 899 O O . GLU A 1 112 ? -11.615 29.609 -2.218 1.00 77.06 112 GLU A O 1
ATOM 904 N N . THR A 1 113 ? -12.803 29.975 -0.340 1.00 83.69 113 THR A N 1
ATOM 905 C CA . THR A 1 113 ? -12.507 28.690 0.309 1.00 83.69 113 THR A CA 1
ATOM 906 C C . THR A 1 113 ? -13.799 27.897 0.428 1.00 83.69 113 THR A C 1
ATOM 908 O O . THR A 1 113 ? -14.783 28.376 0.995 1.00 83.69 113 THR A O 1
ATOM 911 N N . ARG A 1 114 ? -13.805 26.679 -0.111 1.00 81.88 114 ARG A N 1
ATOM 912 C CA . ARG A 1 114 ? -14.927 25.743 -0.001 1.00 81.88 114 ARG A CA 1
ATOM 913 C C . ARG A 1 114 ? -14.503 24.551 0.837 1.00 81.88 114 ARG A C 1
ATOM 915 O O . ARG A 1 114 ? -13.432 23.993 0.619 1.00 81.88 114 ARG A O 1
ATOM 922 N N . SER A 1 115 ? -15.373 24.161 1.759 1.00 80.88 115 SER A N 1
ATOM 923 C CA . SER A 1 115 ? -15.213 22.958 2.567 1.00 80.88 115 SER A CA 1
ATOM 924 C C . SER A 1 115 ? -16.127 21.867 2.029 1.00 80.88 115 SER A C 1
ATOM 926 O O . SER A 1 115 ? -17.316 22.117 1.825 1.00 80.88 115 SER A O 1
ATOM 928 N N . TYR A 1 116 ?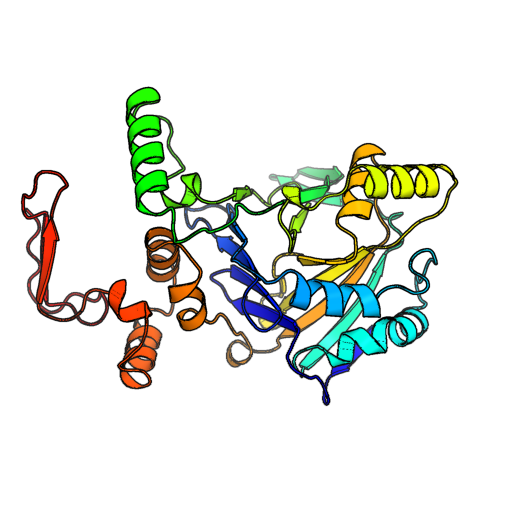 -15.602 20.665 1.829 1.00 81.50 116 TYR A N 1
ATOM 929 C CA . TYR A 1 116 ? -16.405 19.491 1.496 1.00 81.50 116 TYR A CA 1
ATOM 930 C C . TYR A 1 116 ? -16.039 18.318 2.394 1.00 81.50 116 TYR A C 1
ATOM 932 O O . TYR A 1 116 ? -14.900 18.166 2.830 1.00 81.50 116 TYR A O 1
ATOM 940 N N . GLU A 1 117 ? -17.045 17.50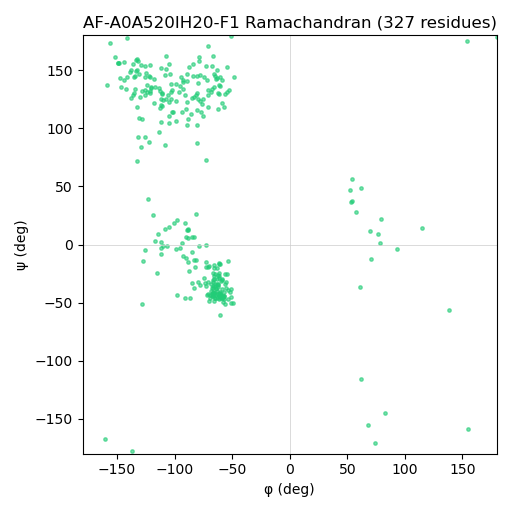4 2.691 1.00 81.69 117 GLU A N 1
ATOM 941 C CA . GLU A 1 117 ? -16.864 16.241 3.391 1.00 81.69 117 GLU A CA 1
ATOM 942 C C . GLU A 1 117 ? -16.170 15.258 2.447 1.00 81.69 117 GLU A C 1
ATOM 944 O O . GLU A 1 117 ? -16.691 14.948 1.372 1.00 81.69 117 GLU A O 1
ATOM 949 N N . MET A 1 118 ? -14.980 14.809 2.835 1.00 81.50 118 MET A N 1
ATOM 950 C CA . MET A 1 118 ? -14.240 13.805 2.084 1.00 81.50 118 MET A CA 1
ATOM 951 C C . MET A 1 118 ? -14.944 12.468 2.248 1.00 81.50 118 MET A C 1
ATOM 953 O O . MET A 1 118 ? -15.193 12.027 3.373 1.00 81.50 118 MET A O 1
ATOM 957 N N . LYS A 1 119 ? -15.229 11.797 1.134 1.00 87.06 119 LYS A N 1
ATOM 958 C CA . LYS A 1 119 ? -15.662 10.404 1.209 1.00 87.06 119 LYS A CA 1
ATOM 959 C C . LYS A 1 119 ? -14.444 9.526 1.426 1.00 87.06 119 LYS A C 1
ATOM 961 O O . LYS A 1 119 ? -13.314 9.902 1.105 1.00 87.06 119 LYS A O 1
ATOM 966 N N . TRP A 1 120 ? -14.695 8.338 1.951 1.00 90.94 120 TRP A N 1
ATOM 967 C CA . TRP A 1 120 ? -13.688 7.302 2.038 1.00 90.94 120 TRP A CA 1
ATOM 968 C C . TRP A 1 120 ? -14.174 6.008 1.399 1.00 90.94 120 TRP A C 1
ATOM 970 O O . TRP A 1 120 ? -15.376 5.752 1.306 1.00 90.94 120 TRP A O 1
ATOM 980 N N . TYR A 1 121 ? -13.230 5.197 0.934 1.00 92.94 121 TYR A N 1
ATOM 981 C CA . TYR A 1 121 ? -13.505 3.878 0.375 1.00 92.94 121 TYR A CA 1
ATOM 982 C C . TYR A 1 121 ? -12.312 2.941 0.565 1.00 92.94 121 TYR A C 1
ATOM 984 O O . TYR A 1 121 ? -11.188 3.371 0.828 1.00 92.94 121 TYR A O 1
ATOM 992 N N . VAL A 1 122 ? -12.562 1.638 0.450 1.00 95.44 122 VAL A N 1
ATOM 993 C CA . VAL A 1 122 ? -11.498 0.633 0.417 1.00 95.44 122 VAL A CA 1
ATOM 994 C C . VAL A 1 122 ? -11.084 0.393 -1.026 1.00 95.44 122 VAL A C 1
ATOM 996 O O . VAL A 1 122 ? -11.922 0.108 -1.882 1.00 95.44 122 VAL A O 1
ATOM 999 N N . VAL A 1 123 ? -9.783 0.471 -1.282 1.00 95.62 123 VAL A N 1
ATOM 1000 C CA . VAL A 1 123 ? -9.180 0.085 -2.555 1.00 95.62 123 VAL A CA 1
ATOM 1001 C C . VAL A 1 123 ? -8.608 -1.311 -2.393 1.00 95.62 123 VAL A C 1
ATOM 1003 O O . VAL A 1 123 ? -7.770 -1.549 -1.521 1.00 95.62 123 VAL A O 1
ATOM 1006 N N . TYR A 1 124 ? -9.049 -2.231 -3.246 1.00 95.12 124 TYR A N 1
ATOM 1007 C CA . TYR A 1 124 ? -8.478 -3.567 -3.356 1.00 95.12 124 TYR A CA 1
ATOM 1008 C C . TYR A 1 124 ? -7.519 -3.591 -4.541 1.00 95.12 124 TYR A C 1
ATOM 1010 O O . TYR A 1 124 ? -7.995 -3.565 -5.674 1.00 95.12 124 TYR A O 1
ATOM 1018 N N . PRO A 1 125 ? -6.195 -3.618 -4.306 1.00 94.19 125 PRO A N 1
ATOM 1019 C CA . PRO A 1 125 ? -5.239 -3.608 -5.399 1.00 94.19 125 PRO A CA 1
ATOM 1020 C C . PRO A 1 125 ? -5.336 -4.873 -6.255 1.00 94.19 125 PRO A C 1
ATOM 1022 O O . PRO A 1 125 ? -5.549 -5.972 -5.728 1.00 94.19 125 PRO A O 1
ATOM 1025 N N . GLU A 1 126 ? -5.111 -4.721 -7.558 1.00 91.56 126 GLU A N 1
ATOM 1026 C CA . GLU A 1 126 ? -5.077 -5.836 -8.500 1.00 91.56 126 GLU A CA 1
ATOM 1027 C C . GLU A 1 126 ? -3.944 -6.815 -8.128 1.00 91.56 126 GLU A C 1
ATOM 1029 O O . GLU A 1 126 ? -2.800 -6.387 -7.914 1.00 91.56 126 GLU A O 1
ATOM 1034 N N . PRO A 1 127 ? -4.224 -8.127 -8.019 1.00 93.94 127 PRO A N 1
ATOM 1035 C CA . PRO A 1 127 ? -3.197 -9.114 -7.724 1.00 93.94 127 PRO A CA 1
ATOM 1036 C C . PRO A 1 127 ? -2.184 -9.288 -8.861 1.00 93.94 127 PRO A C 1
ATOM 1038 O O . PRO A 1 127 ? -2.542 -9.505 -10.019 1.00 93.94 127 PRO A O 1
ATOM 1041 N N . VAL A 1 128 ? -0.898 -9.308 -8.516 1.00 94.94 128 VAL A N 1
ATOM 1042 C CA . VAL A 1 128 ? 0.172 -9.700 -9.436 1.00 94.94 128 VAL A CA 1
ATOM 1043 C C . VAL A 1 128 ? 0.306 -11.220 -9.458 1.00 94.94 128 VAL A C 1
ATOM 1045 O O . VAL A 1 128 ? 0.498 -11.867 -8.430 1.00 94.94 128 VAL A O 1
ATOM 1048 N N . ASP A 1 129 ? 0.267 -11.791 -10.657 1.00 94.56 129 ASP A N 1
ATOM 1049 C CA . ASP A 1 129 ? 0.448 -13.209 -10.933 1.00 94.56 129 ASP A CA 1
ATOM 1050 C C . ASP A 1 129 ? 1.450 -13.367 -12.080 1.00 94.56 129 ASP A C 1
ATOM 1052 O O . ASP A 1 129 ? 1.104 -13.360 -13.262 1.00 94.56 129 ASP A O 1
ATOM 1056 N N . LEU A 1 130 ? 2.729 -13.517 -11.724 1.00 93.94 130 LEU A N 1
ATOM 1057 C CA . LEU A 1 130 ? 3.822 -13.612 -12.697 1.00 93.94 130 LEU A CA 1
ATOM 1058 C C . LEU A 1 130 ? 3.686 -14.810 -13.652 1.00 93.94 130 LEU A C 1
ATOM 1060 O O . LEU A 1 130 ? 4.309 -14.806 -14.712 1.00 93.94 130 LEU A O 1
ATOM 1064 N N . SER A 1 131 ? 2.853 -15.808 -13.330 1.00 95.06 131 SER A N 1
ATOM 1065 C CA . SER A 1 131 ? 2.566 -16.920 -14.246 1.00 95.06 131 SER A CA 1
ATOM 1066 C C . SER A 1 131 ? 1.679 -16.515 -15.433 1.00 95.06 131 SER A C 1
ATOM 1068 O O . SER A 1 131 ? 1.639 -17.225 -16.436 1.00 95.06 131 SER A O 1
ATOM 1070 N N . LYS A 1 132 ? 1.018 -15.350 -15.363 1.00 95.31 132 LYS A N 1
ATOM 1071 C CA . LYS A 1 132 ? 0.073 -14.837 -16.371 1.00 95.31 132 LYS A CA 1
ATOM 1072 C C . LYS A 1 132 ? 0.631 -13.717 -17.248 1.00 95.31 132 LYS A C 1
ATOM 1074 O O . LYS A 1 132 ? -0.129 -13.041 -17.937 1.00 95.31 132 LYS A O 1
ATOM 1079 N N . ILE A 1 133 ? 1.951 -13.516 -17.262 1.00 95.12 133 ILE A N 1
ATOM 1080 C CA . ILE A 1 133 ? 2.603 -12.438 -18.028 1.00 95.12 133 ILE A CA 1
ATOM 1081 C C . ILE A 1 133 ? 2.150 -12.406 -19.496 1.00 95.12 133 ILE A C 1
ATOM 1083 O O . ILE A 1 133 ? 1.754 -11.350 -19.995 1.00 95.12 133 ILE A O 1
ATOM 1087 N N . ASP A 1 134 ? 2.191 -13.545 -20.190 1.00 95.81 134 ASP A N 1
ATOM 1088 C CA . ASP A 1 134 ? 1.850 -13.600 -21.616 1.00 95.81 134 ASP A CA 1
ATOM 1089 C C . ASP A 1 134 ? 0.346 -13.443 -21.860 1.00 95.81 134 ASP A C 1
ATOM 1091 O O . ASP A 1 134 ? -0.064 -12.782 -22.816 1.00 95.81 134 ASP A O 1
ATOM 1095 N N . GLU A 1 135 ? -0.477 -13.981 -20.957 1.00 96.50 135 GLU A N 1
ATOM 1096 C CA . GLU A 1 135 ? -1.932 -13.831 -20.994 1.00 96.50 135 GLU A CA 1
ATOM 1097 C C . GLU A 1 135 ? -2.339 -12.356 -20.872 1.00 96.50 135 GLU A C 1
ATOM 1099 O O . GLU A 1 135 ? -3.142 -11.867 -21.666 1.00 96.50 135 GLU A O 1
ATOM 1104 N N . ILE A 1 136 ? -1.756 -11.626 -19.917 1.00 94.75 136 ILE A N 1
ATOM 1105 C CA . ILE A 1 136 ? -2.057 -10.208 -19.683 1.00 94.75 136 ILE A CA 1
ATOM 1106 C C . ILE A 1 136 ? -1.617 -9.357 -20.870 1.00 94.75 136 ILE A C 1
ATOM 1108 O O . ILE A 1 136 ? -2.382 -8.510 -21.333 1.00 94.75 136 ILE A O 1
ATOM 1112 N N . LYS A 1 137 ? -0.422 -9.613 -21.420 1.00 94.25 137 LYS A N 1
ATOM 1113 C CA . LYS A 1 137 ? 0.045 -8.938 -22.639 1.00 94.25 137 LYS A CA 1
ATOM 1114 C C . LYS A 1 137 ? -0.923 -9.145 -23.798 1.00 94.25 137 LYS A C 1
ATOM 1116 O O . LYS A 1 137 ? -1.225 -8.192 -24.515 1.00 94.25 137 LYS A O 1
ATOM 1121 N N . GLU A 1 138 ? -1.408 -10.367 -23.996 1.00 94.31 138 GLU A N 1
ATOM 1122 C CA . GLU A 1 138 ? -2.334 -10.661 -25.087 1.00 94.31 138 GLU A CA 1
ATOM 1123 C C . GLU A 1 138 ? -3.705 -10.012 -24.870 1.00 94.31 138 GLU A C 1
ATOM 1125 O O . GLU A 1 138 ? -4.230 -9.371 -25.782 1.00 94.31 138 GLU A O 1
ATOM 1130 N N . LYS A 1 139 ? -4.245 -10.074 -23.647 1.00 93.38 139 LYS A N 1
ATOM 1131 C CA . LYS A 1 139 ? -5.483 -9.374 -23.276 1.00 93.38 139 LYS A CA 1
ATOM 1132 C C . LYS A 1 139 ? -5.378 -7.867 -23.504 1.00 93.38 139 LYS A C 1
ATOM 1134 O O . LYS A 1 139 ? -6.272 -7.282 -24.112 1.00 93.38 139 LYS A O 1
ATOM 1139 N N . TYR A 1 140 ? -4.263 -7.252 -23.114 1.00 91.50 140 TYR A N 1
ATOM 1140 C CA . TYR A 1 140 ? -4.011 -5.833 -23.362 1.00 91.50 140 TYR A CA 1
ATOM 1141 C C . TYR A 1 140 ? -3.938 -5.503 -24.861 1.00 91.50 140 TYR A C 1
ATOM 1143 O O . TYR A 1 140 ? -4.537 -4.526 -25.315 1.00 91.50 140 TYR A O 1
ATOM 1151 N N . ARG A 1 141 ? -3.269 -6.333 -25.675 1.00 89.44 141 ARG A N 1
ATOM 1152 C CA . ARG A 1 141 ? -3.246 -6.149 -27.140 1.00 89.44 141 ARG A CA 1
ATOM 1153 C C . ARG A 1 141 ? -4.647 -6.216 -27.740 1.00 89.44 141 ARG A C 1
ATOM 1155 O O . ARG A 1 141 ? -4.973 -5.404 -28.604 1.00 89.44 141 ARG A O 1
ATOM 1162 N N . GLN A 1 142 ? -5.470 -7.163 -27.298 1.00 90.62 142 GLN A N 1
ATOM 1163 C CA . GLN A 1 142 ? -6.858 -7.289 -27.748 1.00 90.62 142 GLN A CA 1
ATOM 1164 C C . GLN A 1 142 ? -7.695 -6.084 -27.317 1.00 90.62 142 GLN A C 1
ATOM 1166 O O . GLN A 1 142 ? -8.383 -5.495 -28.148 1.00 90.62 142 GLN A O 1
ATOM 1171 N N . PHE A 1 143 ? -7.568 -5.659 -26.058 1.00 88.69 143 PHE A N 1
ATOM 1172 C CA . PHE A 1 143 ? -8.197 -4.443 -25.545 1.00 88.69 143 PHE A CA 1
ATOM 1173 C C . PHE A 1 143 ? -7.852 -3.227 -26.414 1.00 88.69 143 PHE A C 1
ATOM 1175 O O . PHE A 1 143 ? -8.748 -2.507 -26.855 1.00 88.69 143 PHE A O 1
ATOM 1182 N N . ARG A 1 144 ? -6.573 -3.052 -26.757 1.00 86.06 144 ARG A N 1
ATOM 1183 C CA . ARG A 1 144 ? -6.104 -1.969 -27.630 1.00 86.06 144 ARG A CA 1
ATOM 1184 C C . ARG A 1 144 ? -6.618 -2.050 -29.066 1.00 86.06 144 ARG A C 1
ATOM 1186 O O . ARG A 1 144 ? -6.872 -1.013 -29.673 1.00 86.06 144 ARG A O 1
ATOM 1193 N N . ARG A 1 145 ? -6.776 -3.253 -29.625 1.00 86.94 145 ARG A N 1
ATOM 1194 C CA . ARG A 1 145 ? -7.386 -3.435 -30.955 1.00 86.94 145 ARG A CA 1
ATOM 1195 C C . ARG A 1 145 ? -8.865 -3.056 -30.954 1.00 86.94 145 ARG A C 1
ATOM 1197 O O . ARG A 1 145 ? -9.329 -2.476 -31.927 1.00 86.94 145 ARG A O 1
ATOM 1204 N N . ASN A 1 146 ? -9.574 -3.367 -29.871 1.00 87.25 146 ASN A N 1
ATOM 1205 C CA . ASN A 1 146 ? -11.018 -3.162 -29.777 1.00 87.25 146 ASN A CA 1
ATOM 1206 C C . ASN A 1 146 ? -11.401 -1.711 -29.457 1.00 87.25 146 ASN A C 1
ATOM 1208 O O . ASN A 1 146 ? -12.443 -1.257 -29.914 1.00 87.25 146 ASN A O 1
ATOM 1212 N N . ASN A 1 147 ? -10.573 -0.992 -28.692 1.00 83.31 147 ASN A N 1
ATOM 1213 C CA . ASN A 1 147 ? -10.910 0.343 -28.182 1.00 83.31 147 ASN A CA 1
ATOM 1214 C C . ASN A 1 147 ? -10.106 1.491 -28.824 1.00 83.31 147 ASN A C 1
ATOM 1216 O O . ASN A 1 147 ? -10.323 2.655 -28.500 1.00 83.31 147 ASN A O 1
ATOM 1220 N N . GLY A 1 148 ? -9.187 1.187 -29.745 1.00 74.00 148 GLY A N 1
ATOM 1221 C CA . GLY A 1 148 ? -8.366 2.193 -30.416 1.00 74.00 148 GLY A CA 1
ATOM 1222 C C . GLY A 1 148 ? -7.254 2.782 -29.538 1.00 74.00 148 GLY A C 1
ATOM 1223 O O . GLY A 1 148 ? -6.924 2.273 -28.469 1.00 74.00 148 GLY A O 1
ATOM 1224 N N . LEU A 1 149 ? -6.612 3.835 -30.049 1.00 65.69 149 LEU A N 1
ATOM 1225 C CA . LEU A 1 149 ? -5.507 4.556 -29.398 1.00 65.69 149 LEU A CA 1
ATOM 1226 C C . LEU A 1 149 ? -5.977 5.719 -28.507 1.00 65.69 149 LEU A C 1
ATOM 1228 O O . LEU A 1 149 ? -5.169 6.271 -27.772 1.00 65.69 149 LEU A O 1
ATOM 1232 N N . GLU A 1 150 ? -7.254 6.100 -28.594 1.00 60.00 150 GLU A N 1
ATOM 1233 C CA . GLU A 1 150 ? -7.801 7.295 -27.937 1.00 60.00 150 GLU A CA 1
ATOM 1234 C C . GLU A 1 150 ? -8.182 7.073 -26.468 1.00 60.00 150 GLU A C 1
ATOM 1236 O O . GLU A 1 150 ? -8.340 8.049 -25.736 1.00 60.00 150 GLU A O 1
ATOM 1241 N N . HIS A 1 151 ? -8.246 5.820 -25.994 1.00 55.78 151 HIS A N 1
ATOM 1242 C CA . HIS A 1 151 ? -8.204 5.527 -24.558 1.00 55.78 151 HIS A CA 1
ATOM 1243 C C . HIS A 1 151 ? -6.776 5.755 -24.034 1.00 55.78 151 HIS A C 1
ATOM 1245 O O . HIS A 1 151 ? -6.005 4.829 -23.793 1.00 55.78 151 HIS A O 1
ATOM 1251 N N . TYR A 1 152 ? -6.419 7.035 -23.938 1.00 47.03 152 TYR A N 1
ATOM 1252 C CA . TYR A 1 152 ? -5.241 7.546 -23.253 1.00 47.03 152 TYR A CA 1
ATOM 1253 C C . TYR A 1 152 ? -5.304 7.186 -21.764 1.00 47.03 152 TYR A C 1
ATOM 1255 O O . TYR A 1 152 ? -6.349 7.341 -21.137 1.00 47.03 152 TYR A O 1
ATOM 1263 N N . GLY A 1 153 ? -4.174 6.754 -21.203 1.00 55.03 153 GLY A N 1
ATOM 1264 C CA . GLY A 1 153 ? -3.972 6.630 -19.756 1.00 55.03 153 GLY A CA 1
ATOM 1265 C C . GLY A 1 153 ? -3.229 5.360 -19.378 1.00 55.03 153 GLY A C 1
ATOM 1266 O O . GLY A 1 153 ? -2.135 5.415 -18.829 1.00 55.03 153 GLY A O 1
ATOM 1267 N N . ASP A 1 154 ? -3.751 4.210 -19.786 1.00 63.75 154 ASP A N 1
ATOM 1268 C CA . ASP A 1 154 ? -3.300 2.953 -19.206 1.00 63.75 154 ASP A CA 1
ATOM 1269 C C . ASP A 1 154 ? -2.457 2.174 -20.206 1.00 63.75 154 ASP A C 1
ATOM 1271 O O . ASP A 1 154 ? -2.922 1.284 -20.924 1.00 63.75 154 ASP A O 1
ATOM 1275 N N . GLY A 1 155 ? -1.160 2.493 -20.232 1.00 83.94 155 GLY A N 1
ATOM 1276 C CA . GLY A 1 155 ? -0.164 1.537 -20.704 1.00 83.94 155 GLY A CA 1
ATOM 1277 C C . GLY A 1 155 ? -0.324 0.189 -19.987 1.00 83.94 155 GLY A C 1
ATOM 1278 O O . GLY A 1 155 ? -1.148 0.016 -19.091 1.00 83.94 155 GLY A O 1
ATOM 1279 N N . LEU A 1 156 ? 0.513 -0.790 -20.319 1.00 90.69 156 LEU A N 1
ATOM 1280 C CA . LEU A 1 156 ? 0.411 -2.114 -19.693 1.00 90.69 156 LEU A CA 1
ATOM 1281 C C . LEU A 1 156 ? 0.467 -2.056 -18.145 1.00 90.69 156 LEU A C 1
ATOM 1283 O O . LEU A 1 156 ? -0.101 -2.921 -17.491 1.00 90.69 156 LEU A O 1
ATOM 1287 N N . VAL A 1 157 ? 1.092 -1.010 -17.585 1.00 92.62 157 VAL A N 1
ATOM 1288 C CA . VAL A 1 157 ? 1.080 -0.669 -16.153 1.00 92.62 157 VAL A CA 1
ATOM 1289 C C . VAL A 1 157 ? -0.333 -0.386 -15.648 1.00 92.62 157 VAL A C 1
ATOM 1291 O O . VAL A 1 157 ? -0.795 -1.125 -14.785 1.00 92.62 157 VAL A O 1
ATOM 1294 N N . GLY A 1 158 ? -1.027 0.619 -16.189 1.00 90.38 158 GLY A N 1
ATOM 1295 C CA . GLY A 1 158 ? -2.391 0.951 -15.769 1.00 90.38 158 GLY A CA 1
ATOM 1296 C C . GLY A 1 158 ? -3.385 -0.177 -16.044 1.00 90.38 158 GLY A C 1
ATOM 1297 O O . GLY A 1 158 ? -4.239 -0.459 -15.218 1.00 90.38 158 GLY A O 1
ATOM 1298 N N . TYR A 1 159 ? -3.206 -0.931 -17.136 1.00 90.62 159 TYR A N 1
ATOM 1299 C CA . TYR A 1 159 ? -4.070 -2.078 -17.440 1.00 90.62 159 TYR A CA 1
ATOM 1300 C C . TYR A 1 159 ? -3.948 -3.219 -16.416 1.00 90.62 159 TYR A C 1
ATOM 1302 O O . TYR A 1 159 ? -4.888 -3.988 -16.227 1.00 90.62 159 TYR A O 1
ATOM 1310 N N . SER A 1 160 ? -2.776 -3.372 -15.796 1.00 93.12 160 SER A N 1
ATOM 1311 C CA . SER A 1 160 ? -2.487 -4.449 -14.844 1.00 93.12 160 SER A CA 1
ATOM 1312 C C . SER A 1 160 ? -2.396 -3.972 -13.394 1.00 93.12 160 SER A C 1
ATOM 1314 O O . SER A 1 160 ? -1.842 -4.693 -12.565 1.00 93.12 160 SER A O 1
ATOM 1316 N N . SER A 1 161 ? -2.835 -2.748 -13.108 1.00 93.88 161 SER A N 1
ATOM 1317 C CA . SER A 1 161 ? -2.767 -2.136 -11.781 1.00 93.88 161 SER A CA 1
ATOM 1318 C C . SER A 1 161 ? -4.106 -1.488 -11.460 1.00 93.88 161 SER A C 1
ATOM 1320 O O . SER A 1 161 ? -4.890 -1.169 -12.348 1.00 93.88 161 SER A O 1
ATOM 1322 N N . THR A 1 162 ? -4.378 -1.273 -10.180 1.00 93.50 162 THR A N 1
ATOM 1323 C CA . THR A 1 162 ? -5.516 -0.439 -9.785 1.00 93.50 162 THR A CA 1
ATOM 1324 C C . THR A 1 162 ? -5.078 1.015 -9.793 1.00 93.50 162 THR A C 1
ATOM 1326 O O . THR A 1 162 ? -4.100 1.338 -9.128 1.00 93.50 162 THR A O 1
ATOM 1329 N N . SER A 1 163 ? -5.790 1.882 -10.504 1.00 90.50 163 SER A N 1
ATOM 1330 C CA . SER A 1 163 ? -5.514 3.322 -10.511 1.00 90.50 163 SER A CA 1
ATOM 1331 C C . SER A 1 163 ? -6.405 4.044 -9.503 1.00 90.50 163 SER A C 1
ATOM 1333 O O . SER A 1 163 ? -7.606 3.773 -9.425 1.00 90.50 163 SER A O 1
ATOM 1335 N N . VAL A 1 164 ? -5.830 4.972 -8.743 1.00 89.94 164 VAL A N 1
ATOM 1336 C CA . VAL A 1 164 ? -6.557 5.858 -7.821 1.00 89.94 164 VAL A CA 1
ATOM 1337 C C . VAL A 1 164 ? -6.113 7.300 -8.007 1.00 89.94 164 VAL A C 1
ATOM 1339 O O . VAL A 1 164 ? -5.040 7.576 -8.542 1.00 89.94 164 VAL A O 1
ATOM 1342 N N . TYR A 1 165 ? -6.963 8.217 -7.560 1.00 84.81 165 TYR A N 1
ATOM 1343 C CA . TYR A 1 165 ? -6.707 9.649 -7.577 1.00 84.81 165 TYR A CA 1
ATOM 1344 C C . TYR A 1 165 ? -7.067 10.206 -6.197 1.00 84.81 165 TYR A C 1
ATOM 1346 O O . TYR A 1 165 ? -8.210 10.064 -5.757 1.00 84.81 165 TYR A O 1
ATOM 1354 N N . ASP A 1 166 ? -6.092 10.773 -5.494 1.00 72.75 166 ASP A N 1
ATOM 1355 C CA . ASP A 1 166 ? -6.165 11.099 -4.060 1.00 72.75 166 ASP A CA 1
ATOM 1356 C C . ASP A 1 166 ? -6.703 12.514 -3.751 1.00 72.75 166 ASP A C 1
ATOM 1358 O O . ASP A 1 166 ? -6.751 12.935 -2.598 1.00 72.75 166 ASP A O 1
ATOM 1362 N N . TRP A 1 167 ? -7.163 13.246 -4.771 1.00 71.81 167 TRP A N 1
ATOM 1363 C CA . TRP A 1 167 ? -7.472 14.676 -4.663 1.00 71.81 167 TRP A CA 1
ATOM 1364 C C . TRP A 1 167 ? -8.663 15.034 -3.755 1.00 71.81 167 TRP A C 1
ATOM 1366 O O . TRP A 1 167 ? -8.626 16.043 -3.049 1.00 71.81 167 TRP A O 1
ATOM 1376 N N . ASP A 1 168 ? -9.760 14.271 -3.790 1.00 68.19 168 ASP A N 1
ATOM 1377 C CA . ASP A 1 168 ? -11.016 14.633 -3.108 1.00 68.19 168 ASP A CA 1
ATOM 1378 C C . ASP A 1 168 ? -11.564 13.563 -2.155 1.00 68.19 168 ASP A C 1
ATOM 1380 O O . ASP A 1 168 ? -12.540 13.812 -1.441 1.00 68.19 168 ASP A O 1
ATOM 1384 N N . ASN A 1 169 ? -10.925 12.395 -2.096 1.00 78.38 169 ASN A N 1
ATOM 1385 C CA . ASN A 1 169 ? -11.374 11.265 -1.297 1.00 78.38 169 ASN A CA 1
ATOM 1386 C C . ASN A 1 169 ? -10.204 10.637 -0.540 1.00 78.38 169 ASN A C 1
ATOM 1388 O O . ASN A 1 169 ? -9.100 10.517 -1.059 1.00 78.38 169 ASN A O 1
ATOM 1392 N N . SER A 1 170 ? -10.466 10.170 0.679 1.00 85.06 170 SER A N 1
ATOM 1393 C CA . SER A 1 170 ? -9.538 9.274 1.367 1.00 85.06 170 SER A CA 1
ATOM 1394 C C . SER A 1 170 ? -9.727 7.850 0.850 1.00 85.06 170 SER A C 1
ATOM 1396 O O . SER A 1 170 ? -10.852 7.420 0.611 1.00 85.06 170 SER A O 1
ATOM 1398 N N . PHE A 1 171 ? -8.664 7.065 0.746 1.00 91.81 171 PHE A N 1
ATOM 1399 C CA . PHE A 1 171 ? -8.807 5.634 0.503 1.00 91.81 171 PHE A CA 1
ATOM 1400 C C . PHE A 1 171 ? -7.927 4.820 1.434 1.00 91.81 171 PHE A C 1
ATOM 1402 O O . PHE A 1 171 ? -6.858 5.252 1.853 1.00 91.81 171 PHE A O 1
ATOM 1409 N N . TYR A 1 172 ? -8.404 3.621 1.752 1.00 95.25 172 TYR A N 1
ATOM 1410 C CA . TYR A 1 172 ? -7.685 2.654 2.569 1.00 95.25 172 TYR A CA 1
ATOM 1411 C C . TYR A 1 172 ? -7.265 1.479 1.706 1.00 95.25 172 TYR A C 1
ATOM 1413 O O . TYR A 1 172 ? -8.076 0.891 0.987 1.00 95.25 172 TYR A O 1
ATOM 1421 N N . ILE A 1 173 ? -5.992 1.126 1.791 1.00 96.88 173 ILE A N 1
ATOM 1422 C CA . ILE A 1 173 ? -5.363 0.150 0.915 1.00 96.88 173 ILE A CA 1
ATOM 1423 C C . ILE A 1 173 ? -5.497 -1.231 1.539 1.00 96.88 173 ILE A C 1
ATOM 1425 O O . ILE A 1 173 ? -4.956 -1.522 2.614 1.00 96.88 173 ILE A O 1
ATOM 1429 N N . ALA A 1 174 ? -6.209 -2.118 0.851 1.00 96.25 174 ALA A N 1
ATOM 1430 C CA . ALA A 1 174 ? -6.337 -3.493 1.286 1.00 96.25 174 ALA A CA 1
ATOM 1431 C C . ALA A 1 174 ? -5.002 -4.242 1.164 1.00 96.25 174 ALA A C 1
ATOM 1433 O O . ALA A 1 174 ? -4.343 -4.256 0.127 1.00 96.25 174 ALA A O 1
ATOM 1434 N N . THR A 1 175 ? -4.642 -4.936 2.239 1.00 94.06 175 THR A N 1
ATOM 1435 C CA . THR A 1 175 ? -3.530 -5.902 2.334 1.00 94.06 175 THR A CA 1
ATOM 1436 C C . THR A 1 175 ? -3.925 -7.341 1.973 1.00 94.06 175 THR A C 1
ATOM 1438 O O . THR A 1 175 ? -3.196 -8.295 2.250 1.00 94.06 175 THR A O 1
ATOM 1441 N N . ARG A 1 176 ? -5.110 -7.520 1.379 1.00 90.69 176 ARG A N 1
ATOM 1442 C CA . ARG A 1 176 ? -5.658 -8.804 0.919 1.00 90.69 176 ARG A CA 1
ATOM 1443 C C . ARG A 1 176 ? -6.541 -8.583 -0.315 1.00 90.69 176 ARG A C 1
ATOM 1445 O O . ARG A 1 176 ? -7.059 -7.475 -0.470 1.00 90.69 176 ARG A O 1
ATOM 1452 N N . PRO A 1 177 ? -6.747 -9.600 -1.167 1.00 92.38 177 PRO A N 1
ATOM 1453 C CA . PRO A 1 177 ? -7.585 -9.444 -2.347 1.00 92.38 177 PRO A CA 1
ATOM 1454 C C . PRO A 1 177 ? -9.065 -9.372 -1.956 1.00 92.38 177 PRO A C 1
ATOM 1456 O O . PRO A 1 177 ? -9.489 -9.956 -0.955 1.00 92.38 177 PRO A O 1
ATOM 1459 N N . GLN A 1 178 ? -9.872 -8.711 -2.787 1.00 94.12 178 GLN A N 1
ATOM 1460 C CA . GLN A 1 178 ? -11.320 -8.608 -2.574 1.00 94.12 178 GLN A CA 1
ATOM 1461 C C . GLN A 1 178 ? -12.004 -9.983 -2.526 1.00 94.12 178 GLN A C 1
ATOM 1463 O O . GLN A 1 178 ? -12.985 -10.169 -1.810 1.00 94.12 178 GLN A O 1
ATOM 1468 N N . SER A 1 179 ? -11.461 -10.975 -3.239 1.00 92.88 179 SER A N 1
ATOM 1469 C CA . SER A 1 179 ? -11.969 -12.352 -3.255 1.00 92.88 179 SER A CA 1
ATOM 1470 C C . SER A 1 179 ? -11.932 -13.052 -1.892 1.00 92.88 179 SER A C 1
ATOM 1472 O O . SER A 1 179 ? -12.576 -14.083 -1.728 1.00 92.88 179 SER A O 1
ATOM 1474 N N . GLU A 1 180 ? -11.176 -12.529 -0.923 1.00 91.56 180 GLU A N 1
ATOM 1475 C CA . GLU A 1 180 ? -11.119 -13.052 0.449 1.00 91.56 180 GLU A CA 1
ATOM 1476 C C . GLU A 1 180 ? -12.097 -12.364 1.409 1.00 91.56 180 GLU A C 1
ATOM 1478 O O . GLU A 1 180 ? -12.121 -12.689 2.598 1.00 91.56 180 GLU A O 1
ATOM 1483 N N . ILE A 1 181 ? -12.893 -11.409 0.927 1.00 94.12 181 ILE A N 1
ATOM 1484 C CA . ILE A 1 181 ? -13.948 -10.798 1.728 1.00 94.12 181 ILE A CA 1
ATOM 1485 C C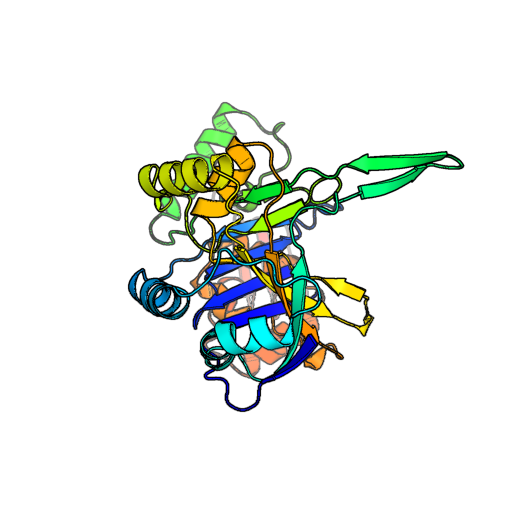 . ILE A 1 181 ? -15.111 -11.777 1.847 1.00 94.12 181 ILE A C 1
ATOM 1487 O O . ILE A 1 181 ? -15.832 -12.032 0.886 1.00 94.12 181 ILE A O 1
ATOM 1491 N N . ASP A 1 182 ? -15.313 -12.292 3.056 1.00 94.88 182 ASP A N 1
ATOM 1492 C CA . ASP A 1 182 ? -16.427 -13.160 3.410 1.00 94.88 182 ASP A CA 1
ATOM 1493 C C . ASP A 1 182 ? -17.720 -12.338 3.593 1.00 94.88 182 ASP A C 1
ATOM 1495 O O . ASP A 1 182 ? -17.837 -11.562 4.556 1.00 94.88 182 ASP A O 1
ATOM 1499 N N . PRO A 1 183 ? -18.737 -12.526 2.729 1.00 97.31 183 PRO A N 1
ATOM 1500 C CA . PRO A 1 183 ? -20.010 -11.825 2.846 1.00 97.31 183 PRO A CA 1
ATOM 1501 C C . PRO A 1 183 ? -20.738 -12.091 4.168 1.00 97.31 183 PRO A C 1
ATOM 1503 O O . PRO A 1 183 ? -21.426 -11.196 4.663 1.00 97.31 183 PRO A O 1
ATOM 1506 N N . GLN A 1 184 ? -20.585 -13.281 4.763 1.00 97.38 184 GLN A N 1
ATOM 1507 C CA . GLN A 1 184 ? -21.200 -13.610 6.053 1.00 97.38 184 GLN A CA 1
ATOM 1508 C C . GLN A 1 184 ? -20.561 -12.797 7.176 1.00 97.38 184 GLN A C 1
ATOM 1510 O O . GLN A 1 184 ? -21.260 -12.267 8.042 1.00 97.38 184 GLN A O 1
ATOM 1515 N N . ARG A 1 185 ? -19.235 -12.623 7.134 1.00 95.19 185 ARG A N 1
ATOM 1516 C CA . ARG A 1 185 ? -18.518 -11.798 8.109 1.00 95.19 185 ARG A CA 1
ATOM 1517 C C . ARG A 1 185 ? -18.863 -10.315 7.975 1.00 95.19 185 ARG A C 1
ATOM 1519 O O . ARG A 1 185 ? -18.998 -9.640 8.994 1.00 95.19 185 ARG A O 1
ATOM 1526 N N . VAL A 1 186 ? -19.056 -9.820 6.750 1.00 97.56 186 VAL A N 1
ATOM 1527 C CA . VAL A 1 186 ? -19.557 -8.454 6.506 1.00 97.56 186 VAL A CA 1
ATOM 1528 C C . VAL A 1 186 ? -20.971 -8.288 7.067 1.00 97.56 186 VAL A C 1
ATOM 1530 O O . VAL A 1 186 ? -21.235 -7.310 7.761 1.00 97.56 186 VAL A O 1
ATOM 1533 N N . ALA A 1 187 ? -21.870 -9.246 6.816 1.00 97.94 187 ALA A N 1
ATOM 1534 C CA . ALA A 1 187 ? -23.235 -9.212 7.345 1.00 97.94 187 ALA A CA 1
ATOM 1535 C C . ALA A 1 187 ? -23.258 -9.215 8.882 1.00 97.94 187 ALA A C 1
ATOM 1537 O O . ALA A 1 187 ? -23.972 -8.414 9.478 1.00 97.94 187 ALA A O 1
ATOM 1538 N N . PHE A 1 188 ? -22.415 -10.040 9.512 1.00 96.19 188 PHE A N 1
ATOM 1539 C CA . PHE A 1 188 ? -22.228 -10.049 10.962 1.00 96.19 188 PHE A CA 1
ATOM 1540 C C . PHE A 1 188 ? -21.831 -8.666 11.498 1.00 96.19 188 PHE A C 1
ATOM 1542 O O . PHE A 1 188 ? -22.466 -8.157 12.416 1.00 96.19 188 PHE A O 1
ATOM 1549 N N . PHE A 1 189 ? -20.807 -8.023 10.922 1.00 96.25 189 PHE A N 1
ATOM 1550 C CA . PHE A 1 189 ? -20.400 -6.691 11.384 1.00 96.25 189 PHE A CA 1
ATOM 1551 C C . PHE A 1 189 ? -21.462 -5.630 11.114 1.00 96.25 189 PHE A C 1
ATOM 1553 O O . PHE A 1 189 ? -21.651 -4.753 11.950 1.00 96.25 189 PHE A O 1
ATOM 1560 N N . LYS A 1 190 ? -22.184 -5.730 9.995 1.00 98.06 190 LYS A N 1
ATOM 1561 C CA . LYS A 1 190 ? -23.294 -4.830 9.684 1.00 98.06 190 LYS A CA 1
ATOM 1562 C C . LYS A 1 190 ? -24.362 -4.877 10.780 1.00 98.06 190 LYS A C 1
ATOM 1564 O O . LYS A 1 190 ? -24.723 -3.829 11.303 1.00 98.06 190 LYS A O 1
ATOM 1569 N N . GLU A 1 191 ? -24.789 -6.078 11.173 1.00 97.88 191 GLU A N 1
ATOM 1570 C CA . GLU A 1 191 ? -25.758 -6.275 12.258 1.00 97.88 191 GLU A CA 1
ATOM 1571 C C . GLU A 1 191 ? -25.252 -5.667 13.575 1.00 97.88 191 GLU A C 1
ATOM 1573 O O . GLU A 1 191 ? -25.977 -4.935 14.248 1.00 97.88 191 GLU A O 1
ATOM 1578 N N . LYS A 1 192 ? -23.981 -5.909 13.921 1.00 95.88 192 LYS A N 1
ATOM 1579 C CA . LYS A 1 192 ? -23.367 -5.332 15.124 1.00 95.88 192 LYS A CA 1
ATOM 1580 C C . LYS A 1 192 ? -23.353 -3.805 15.108 1.00 95.88 192 LYS A C 1
ATOM 1582 O O . LYS A 1 192 ? -23.704 -3.178 16.106 1.00 95.88 192 LYS A O 1
ATOM 1587 N N . ILE A 1 193 ? -23.011 -3.202 13.972 1.00 96.44 193 ILE A N 1
ATOM 1588 C CA . ILE A 1 193 ? -22.990 -1.743 13.813 1.00 96.44 193 ILE A CA 1
ATOM 1589 C C . ILE A 1 193 ? -24.403 -1.150 13.909 1.00 96.44 193 ILE A C 1
ATOM 1591 O O . ILE A 1 193 ? -24.598 -0.128 14.575 1.00 96.44 193 ILE A O 1
ATOM 1595 N N . GLU A 1 194 ? -25.395 -1.801 13.294 1.00 97.06 194 GLU A N 1
ATOM 1596 C CA . GLU A 1 194 ? -26.813 -1.421 13.380 1.00 97.06 194 GLU A CA 1
ATOM 1597 C C . GLU A 1 194 ? -27.340 -1.505 14.827 1.00 97.06 194 GLU A C 1
ATOM 1599 O O . GLU A 1 194 ? -28.131 -0.658 15.239 1.00 97.06 194 GLU A O 1
ATOM 1604 N N . GLN A 1 195 ? -26.844 -2.455 15.632 1.00 96.62 195 GLN A N 1
ATOM 1605 C CA . GLN A 1 195 ? -27.132 -2.575 17.073 1.00 96.62 195 GLN A CA 1
ATOM 1606 C C . GLN A 1 195 ? -26.437 -1.506 17.939 1.00 96.62 195 GLN A C 1
ATOM 1608 O O . GLN A 1 195 ? -26.623 -1.480 19.155 1.00 96.62 195 GLN A O 1
ATOM 1613 N N . GLY A 1 196 ? -25.655 -0.608 17.334 1.00 94.25 196 GLY A N 1
ATOM 1614 C CA . GLY A 1 196 ? -24.944 0.463 18.031 1.00 94.25 196 GLY A CA 1
ATOM 1615 C C . GLY A 1 196 ? -23.514 0.109 18.435 1.00 94.25 196 GLY A C 1
ATOM 1616 O O . GLY A 1 196 ? -22.802 0.989 18.914 1.00 94.25 196 GLY A O 1
ATOM 1617 N N . GLU A 1 197 ? -23.054 -1.126 18.202 1.00 93.88 197 GLU A N 1
ATOM 1618 C CA . GLU A 1 197 ? -21.645 -1.467 18.412 1.00 93.88 197 GLU A CA 1
ATOM 1619 C C . GLU A 1 197 ? -20.762 -0.728 17.393 1.00 93.88 197 GLU A C 1
ATOM 1621 O O . GLU A 1 197 ? -21.196 -0.349 16.302 1.00 93.88 197 GLU A O 1
ATOM 1626 N N . ARG A 1 198 ? -19.500 -0.486 17.743 1.00 94.19 198 ARG A N 1
ATOM 1627 C CA . ARG A 1 198 ? -18.568 0.269 16.901 1.00 94.19 198 ARG A CA 1
ATOM 1628 C C . ARG A 1 198 ? -17.232 -0.466 16.801 1.00 94.19 198 ARG A C 1
ATOM 1630 O O . ARG A 1 198 ? -16.256 -0.042 17.410 1.00 94.19 198 ARG A O 1
ATOM 1637 N N . PRO A 1 199 ? -17.171 -1.598 16.067 1.00 93.44 199 PRO A N 1
ATOM 1638 C CA . PRO A 1 199 ? -15.915 -2.303 15.859 1.00 93.44 199 PRO A CA 1
ATOM 1639 C C . PRO A 1 199 ? -14.898 -1.384 15.178 1.00 93.44 199 PRO A C 1
ATOM 1641 O O . PRO A 1 199 ? -15.169 -0.911 14.074 1.00 93.44 199 PRO A O 1
ATOM 1644 N N . PHE A 1 200 ? -13.745 -1.148 15.797 1.00 93.75 200 PHE A N 1
ATOM 1645 C CA . PHE A 1 200 ? -12.688 -0.333 15.210 1.00 93.75 200 PHE A CA 1
ATOM 1646 C C . PHE A 1 200 ? -11.800 -1.145 14.266 1.00 93.75 200 PHE A C 1
ATOM 1648 O O . PHE A 1 200 ? -11.692 -2.376 14.363 1.00 93.75 200 PHE A O 1
ATOM 1655 N N . VAL A 1 201 ? -11.170 -0.448 13.329 1.00 94.31 201 VAL A N 1
ATOM 1656 C CA . VAL A 1 201 ? -10.218 -1.004 12.358 1.00 94.31 201 VAL A CA 1
ATOM 1657 C C . VAL A 1 201 ? -8.794 -0.630 12.754 1.00 94.31 201 VAL A C 1
ATOM 1659 O O . VAL A 1 201 ? -8.595 0.360 13.454 1.00 94.31 201 VAL A O 1
ATOM 1662 N N . ILE A 1 202 ? -7.808 -1.414 12.324 1.00 94.44 202 ILE A N 1
ATOM 1663 C CA . ILE A 1 202 ? -6.394 -1.134 12.586 1.00 94.44 202 ILE A CA 1
ATOM 1664 C C . ILE A 1 202 ? -5.731 -0.764 11.267 1.00 94.44 202 ILE A C 1
ATOM 1666 O O . ILE A 1 202 ? -5.689 -1.575 10.338 1.00 94.44 202 ILE A O 1
ATOM 1670 N N . MET A 1 203 ? -5.199 0.450 11.220 1.00 96.12 203 MET A N 1
ATOM 1671 C CA . MET A 1 203 ? -4.517 1.030 10.070 1.00 96.12 203 MET A CA 1
ATOM 1672 C C . MET A 1 203 ? -3.030 1.193 10.364 1.00 96.12 203 MET A C 1
ATOM 1674 O O . MET A 1 203 ? -2.629 1.380 11.516 1.00 96.12 203 MET A O 1
ATOM 1678 N N . MET A 1 204 ? -2.213 1.151 9.317 1.00 96.56 204 MET A N 1
ATOM 1679 C CA . MET A 1 204 ? -0.800 1.489 9.394 1.00 96.56 204 MET A CA 1
ATOM 1680 C C . MET A 1 204 ? -0.407 2.401 8.242 1.00 96.56 204 MET A C 1
ATOM 1682 O O . MET A 1 204 ? -0.719 2.117 7.088 1.00 96.56 204 MET A O 1
ATOM 1686 N N . CYS A 1 205 ? 0.329 3.454 8.564 1.00 97.12 205 CYS A N 1
ATOM 1687 C CA . CYS A 1 205 ? 0.937 4.363 7.602 1.00 97.12 205 CYS A CA 1
ATOM 1688 C C . CYS A 1 205 ? 2.333 4.774 8.092 1.00 97.12 205 CYS A C 1
ATOM 1690 O O . CYS A 1 205 ? 2.790 4.360 9.165 1.00 97.12 205 CYS A O 1
ATOM 1692 N N . ALA A 1 206 ? 3.033 5.561 7.292 1.00 97.00 206 ALA A N 1
ATOM 1693 C CA . ALA A 1 206 ? 4.272 6.214 7.654 1.00 97.00 206 ALA A CA 1
ATOM 1694 C C . ALA A 1 206 ? 4.139 7.729 7.510 1.00 97.00 206 ALA A C 1
ATOM 1696 O O . ALA A 1 206 ? 3.332 8.207 6.718 1.00 97.00 206 ALA A O 1
ATOM 1697 N N . PHE A 1 207 ? 4.951 8.451 8.272 1.00 96.50 207 PHE A N 1
ATOM 1698 C CA . PHE A 1 207 ? 5.071 9.900 8.249 1.00 96.50 207 PHE A CA 1
ATOM 1699 C C . PHE A 1 207 ? 6.547 10.280 8.142 1.00 96.50 207 PHE A C 1
ATOM 1701 O O . PHE A 1 207 ? 7.359 9.825 8.952 1.00 96.50 207 PHE A O 1
ATOM 1708 N N . TYR A 1 208 ? 6.890 11.114 7.166 1.00 95.75 208 TYR A N 1
ATOM 1709 C CA . TYR A 1 208 ? 8.220 11.689 7.011 1.00 95.75 208 TYR A CA 1
ATOM 1710 C C . TYR A 1 208 ? 8.204 13.151 7.454 1.00 95.75 208 TYR A C 1
ATOM 1712 O O . TYR A 1 208 ? 7.693 14.039 6.772 1.00 95.75 208 TYR A O 1
ATOM 1720 N N . GLY A 1 209 ? 8.764 13.389 8.641 1.00 93.25 209 GLY A N 1
ATOM 1721 C CA . GLY A 1 209 ? 8.724 14.682 9.323 1.00 93.25 209 GLY A CA 1
ATOM 1722 C C . GLY A 1 209 ? 9.305 15.856 8.526 1.00 93.25 209 GLY A C 1
ATOM 1723 O O . GLY A 1 209 ? 8.646 16.894 8.471 1.00 93.25 209 GLY A O 1
ATOM 1724 N N . PRO A 1 210 ? 10.496 15.726 7.907 1.00 93.06 210 PRO A N 1
ATOM 1725 C CA . PRO A 1 210 ? 11.134 16.804 7.148 1.00 93.06 210 PRO A CA 1
ATOM 1726 C C . PRO A 1 210 ? 10.288 17.400 6.018 1.00 93.06 210 PRO A C 1
ATOM 1728 O O . PRO A 1 210 ? 10.369 18.605 5.789 1.00 93.06 210 PRO A O 1
ATOM 1731 N N . GLU A 1 211 ? 9.468 16.590 5.346 1.00 91.94 211 GLU A N 1
ATOM 1732 C CA . GLU A 1 211 ? 8.608 17.044 4.241 1.00 91.94 211 GLU A CA 1
ATOM 1733 C C . GLU A 1 211 ? 7.126 17.118 4.620 1.00 91.94 211 GLU A C 1
ATOM 1735 O O . GLU A 1 211 ? 6.303 17.558 3.822 1.00 91.94 211 GLU A O 1
ATOM 1740 N N . TYR A 1 212 ? 6.787 16.754 5.860 1.00 90.75 212 TYR A N 1
ATOM 1741 C CA . TYR A 1 212 ? 5.409 16.647 6.336 1.00 90.75 212 TYR A CA 1
ATOM 1742 C C . TYR A 1 212 ? 4.544 15.741 5.437 1.00 90.75 212 TYR A C 1
ATOM 1744 O O . TYR A 1 212 ? 3.367 16.018 5.208 1.00 90.75 212 TYR A O 1
ATOM 1752 N N . ASP A 1 213 ? 5.140 14.660 4.933 1.00 91.00 213 ASP A N 1
ATOM 1753 C CA . ASP A 1 213 ? 4.517 13.764 3.959 1.00 91.00 213 ASP A CA 1
ATOM 1754 C C . ASP A 1 213 ? 4.124 12.420 4.591 1.00 91.00 213 ASP A C 1
ATOM 1756 O O . ASP A 1 213 ? 4.728 11.966 5.571 1.00 91.00 213 ASP A O 1
ATOM 1760 N N . TYR A 1 214 ? 3.077 11.800 4.051 1.00 92.56 214 TYR A N 1
ATOM 1761 C CA . TYR A 1 214 ? 2.526 10.539 4.534 1.00 92.56 214 TYR A CA 1
ATOM 1762 C C . TYR A 1 214 ? 2.554 9.475 3.441 1.00 92.56 214 TYR A C 1
ATOM 1764 O O . TYR A 1 214 ? 2.264 9.722 2.275 1.00 92.56 214 TYR A O 1
ATOM 1772 N N . SER A 1 215 ? 2.809 8.233 3.843 1.00 94.62 215 SER A N 1
ATOM 1773 C CA . SER A 1 215 ? 2.548 7.094 2.969 1.00 94.62 215 SER A CA 1
ATOM 1774 C C . SER A 1 215 ? 1.045 6.843 2.809 1.00 94.62 215 SER A C 1
ATOM 1776 O O . SER A 1 215 ? 0.240 7.295 3.618 1.00 94.62 215 SER A O 1
ATOM 1778 N N . GLY A 1 216 ? 0.674 5.953 1.883 1.00 93.50 216 GLY A N 1
ATOM 1779 C CA . GLY A 1 216 ? -0.671 5.365 1.868 1.00 93.50 216 GLY A CA 1
ATOM 1780 C C . GLY A 1 216 ? -1.087 4.698 3.195 1.00 93.50 216 GLY A C 1
ATOM 1781 O O . GLY A 1 216 ? -0.244 4.201 3.952 1.00 93.50 216 GLY A O 1
ATOM 1782 N N . ASP A 1 217 ? -2.401 4.665 3.440 1.00 95.62 217 ASP A N 1
ATOM 1783 C CA . ASP A 1 217 ? -3.039 4.073 4.622 1.00 95.62 217 ASP A CA 1
ATOM 1784 C C . ASP A 1 217 ? -3.358 2.583 4.398 1.00 95.62 217 ASP A C 1
ATOM 1786 O O . ASP A 1 217 ? -4.343 2.230 3.744 1.00 95.62 217 ASP A O 1
ATOM 1790 N N . PHE A 1 218 ? -2.562 1.677 4.968 1.00 97.12 218 PHE A N 1
ATOM 1791 C CA . PHE A 1 218 ? -2.728 0.231 4.794 1.00 97.12 218 PHE A CA 1
ATOM 1792 C C . PHE A 1 218 ? -3.584 -0.400 5.896 1.00 97.12 218 PHE A C 1
ATOM 1794 O O . PHE A 1 218 ? -3.369 -0.177 7.087 1.00 97.12 218 PHE A O 1
ATOM 1801 N N . ILE A 1 219 ? -4.531 -1.257 5.507 1.00 95.75 219 ILE A N 1
ATOM 1802 C CA . ILE A 1 219 ? -5.415 -1.960 6.446 1.00 95.75 219 ILE A CA 1
ATOM 1803 C C . ILE A 1 219 ? -4.683 -3.172 7.035 1.00 95.75 219 ILE A C 1
ATOM 1805 O O . ILE A 1 219 ? -4.396 -4.131 6.317 1.00 95.75 219 ILE A O 1
ATOM 1809 N N . LEU A 1 220 ? -4.437 -3.186 8.345 1.00 92.12 220 LEU A N 1
ATOM 1810 C CA . LEU A 1 220 ? -3.871 -4.344 9.056 1.00 92.12 220 LEU A CA 1
ATOM 1811 C C . LEU A 1 220 ? -4.974 -5.307 9.493 1.00 92.12 220 LEU A C 1
ATOM 1813 O O . LEU A 1 220 ? -4.878 -6.515 9.269 1.00 92.12 220 LEU A O 1
ATOM 1817 N N . ASP A 1 221 ? -6.039 -4.758 10.074 1.00 90.81 221 ASP A N 1
ATOM 1818 C CA . ASP A 1 221 ? -7.256 -5.484 10.424 1.00 90.81 221 ASP A CA 1
ATOM 1819 C C . ASP A 1 221 ? -8.487 -4.626 10.149 1.00 90.81 221 ASP A C 1
ATOM 1821 O O . ASP A 1 221 ? -8.492 -3.418 10.376 1.00 90.81 221 ASP A O 1
ATOM 1825 N N . GLY A 1 222 ? -9.561 -5.281 9.714 1.00 92.94 222 GLY A N 1
ATOM 1826 C CA . GLY A 1 222 ? -10.857 -4.637 9.562 1.00 92.94 222 GLY A CA 1
ATOM 1827 C C . GLY A 1 222 ? -11.380 -4.545 8.139 1.00 92.94 222 GLY A C 1
ATOM 1828 O O . GLY A 1 222 ? -12.377 -3.865 7.945 1.00 92.94 222 GLY A O 1
ATOM 1829 N N . HIS A 1 223 ? -10.819 -5.273 7.166 1.00 95.00 223 HIS A N 1
ATOM 1830 C CA . HIS A 1 223 ? -11.341 -5.302 5.788 1.00 95.00 223 HIS A CA 1
ATOM 1831 C C . HIS A 1 223 ? -12.859 -5.564 5.741 1.00 95.00 223 HIS A C 1
ATOM 1833 O O . HIS A 1 223 ? -13.609 -4.774 5.183 1.00 95.00 223 HIS A O 1
ATOM 1839 N N . HIS A 1 224 ? -13.343 -6.598 6.441 1.00 95.19 224 HIS A N 1
ATOM 1840 C CA . HIS A 1 224 ? -14.782 -6.892 6.539 1.00 95.19 224 HIS A CA 1
ATOM 1841 C C . HIS A 1 224 ? -15.584 -5.830 7.310 1.00 95.19 224 HIS A C 1
ATOM 1843 O O . HIS A 1 224 ? -16.772 -5.652 7.048 1.00 95.19 224 HIS A O 1
ATOM 1849 N N . LYS A 1 225 ? -14.960 -5.159 8.289 1.00 95.50 225 LYS A N 1
ATOM 1850 C CA . LYS A 1 225 ? -15.601 -4.094 9.074 1.00 95.50 225 LYS A CA 1
ATOM 1851 C C . LYS A 1 225 ? -15.811 -2.872 8.184 1.00 95.50 225 LYS A C 1
ATOM 1853 O O . LYS A 1 225 ? -16.923 -2.367 8.125 1.00 95.50 225 LYS A O 1
ATOM 1858 N N . LEU A 1 226 ? -14.775 -2.450 7.455 1.00 96.50 226 LEU A N 1
ATOM 1859 C CA . LEU A 1 226 ? -14.827 -1.331 6.513 1.00 96.50 226 LEU A CA 1
ATOM 1860 C C . LEU A 1 226 ? -15.901 -1.552 5.447 1.00 96.50 226 LEU A C 1
ATOM 1862 O O . LEU A 1 226 ? -16.712 -0.664 5.227 1.00 96.50 226 LEU A O 1
ATOM 1866 N N . GLU A 1 227 ? -15.999 -2.755 4.880 1.00 97.06 227 GLU A N 1
ATOM 1867 C CA . GLU A 1 227 ? -17.091 -3.112 3.961 1.00 97.06 227 GLU A CA 1
ATOM 1868 C C . GLU A 1 227 ? -18.485 -2.944 4.584 1.00 97.06 227 GLU A C 1
ATOM 1870 O O . GLU A 1 227 ? -19.418 -2.471 3.932 1.00 97.06 227 GLU A O 1
ATOM 1875 N N . ALA A 1 228 ? -18.652 -3.322 5.854 1.00 97.44 228 ALA A N 1
ATOM 1876 C CA . ALA A 1 228 ? -19.915 -3.140 6.562 1.00 97.44 228 ALA A CA 1
ATOM 1877 C C . ALA A 1 228 ? -20.223 -1.651 6.801 1.00 97.44 228 ALA A C 1
ATOM 1879 O O . ALA A 1 228 ? -21.343 -1.214 6.536 1.00 97.44 228 ALA A O 1
ATOM 1880 N N . TYR A 1 229 ? -19.231 -0.869 7.233 1.00 96.81 229 TYR A N 1
ATOM 1881 C CA . TYR A 1 229 ? -19.345 0.579 7.425 1.00 96.81 229 TYR A CA 1
ATOM 1882 C C . TYR A 1 229 ? -19.669 1.322 6.123 1.00 96.81 229 TYR A C 1
ATOM 1884 O O . TYR A 1 229 ? -20.594 2.133 6.110 1.00 96.81 229 TYR A O 1
ATOM 1892 N N . MET A 1 230 ? -19.009 0.979 5.008 1.00 95.12 230 MET A N 1
ATOM 1893 C CA . MET A 1 230 ? -19.308 1.534 3.681 1.00 95.12 230 MET A CA 1
ATOM 1894 C C . MET A 1 230 ? -20.761 1.265 3.276 1.00 95.12 230 MET A C 1
ATOM 1896 O O . MET A 1 230 ? -21.464 2.174 2.842 1.00 95.12 230 MET A O 1
ATOM 1900 N N . LYS A 1 231 ? -21.249 0.029 3.465 1.00 96.31 231 LYS A N 1
ATOM 1901 C CA . LYS A 1 231 ? -22.643 -0.345 3.152 1.00 96.31 231 LYS A CA 1
ATOM 1902 C C . LYS A 1 231 ? -23.675 0.371 4.021 1.00 96.31 231 LYS A C 1
ATOM 1904 O O . LYS A 1 231 ? -24.826 0.491 3.608 1.00 96.31 231 LYS A O 1
ATOM 1909 N N . LEU A 1 232 ? -23.283 0.797 5.219 1.00 96.12 232 LEU A N 1
ATOM 1910 C CA . LEU A 1 232 ? -24.125 1.557 6.141 1.00 96.12 232 LEU A CA 1
ATOM 1911 C C . LEU A 1 232 ? -23.970 3.073 5.988 1.00 96.12 232 LEU A C 1
ATOM 1913 O O . LEU A 1 232 ? -24.768 3.806 6.565 1.00 96.12 232 LEU A O 1
ATOM 1917 N N . ASN A 1 233 ? -22.982 3.538 5.214 1.00 92.81 233 ASN A N 1
ATOM 1918 C CA . ASN A 1 233 ? -22.601 4.945 5.114 1.00 92.81 233 ASN A CA 1
ATOM 1919 C C . ASN A 1 233 ? -22.335 5.570 6.501 1.00 92.81 233 ASN A C 1
ATOM 1921 O O . ASN A 1 233 ? -22.856 6.636 6.834 1.00 92.81 233 ASN A O 1
ATOM 1925 N N . ILE A 1 234 ? -21.566 4.852 7.325 1.00 92.62 234 ILE A N 1
ATOM 1926 C CA . ILE A 1 234 ? -21.141 5.260 8.670 1.00 92.62 234 ILE A CA 1
ATOM 1927 C C . ILE A 1 234 ? -19.614 5.291 8.694 1.00 92.62 234 ILE A C 1
ATOM 1929 O O . ILE A 1 234 ? -18.980 4.341 8.239 1.00 92.62 234 ILE A O 1
ATOM 1933 N N . ASP A 1 235 ? -19.029 6.340 9.266 1.00 92.94 235 ASP A N 1
ATOM 1934 C CA . ASP A 1 235 ? -17.581 6.431 9.448 1.00 92.94 235 ASP A CA 1
ATOM 1935 C C . ASP A 1 235 ? -17.093 5.446 10.528 1.00 92.94 235 ASP A C 1
ATOM 1937 O O . ASP A 1 235 ? -17.691 5.355 11.607 1.00 92.94 235 ASP A O 1
ATOM 1941 N N . PRO A 1 236 ? -16.023 4.678 10.262 1.00 94.75 236 PRO A N 1
ATOM 1942 C CA . PRO A 1 236 ? -15.556 3.657 11.177 1.00 94.75 236 PRO A CA 1
ATOM 1943 C C . PRO A 1 236 ? -14.639 4.277 12.240 1.00 94.75 236 PRO A C 1
ATOM 1945 O O . PRO A 1 236 ? -13.837 5.160 11.923 1.00 94.75 236 PRO A O 1
ATOM 1948 N N . PRO A 1 237 ? -14.662 3.777 13.484 1.00 95.12 237 PRO A N 1
ATOM 1949 C CA . PRO A 1 237 ? -13.581 4.021 14.421 1.00 95.12 237 PRO A CA 1
ATOM 1950 C C . PRO A 1 237 ? -12.279 3.386 13.918 1.00 95.12 237 PRO A C 1
ATOM 1952 O O . PRO A 1 237 ? -12.289 2.279 13.368 1.00 95.12 237 PRO A O 1
ATOM 1955 N N . MET A 1 238 ? -11.148 4.050 14.134 1.00 94.94 238 MET A N 1
ATOM 1956 C CA . MET A 1 238 ? -9.839 3.635 13.635 1.00 94.94 238 MET A CA 1
ATOM 1957 C C . MET A 1 238 ? -8.779 3.770 14.723 1.00 94.94 238 MET A C 1
ATOM 1959 O O . MET A 1 238 ? -8.632 4.833 15.322 1.00 94.94 238 MET A O 1
ATOM 1963 N N . ALA A 1 239 ? -8.006 2.706 14.916 1.00 95.50 239 ALA A N 1
ATOM 1964 C CA . ALA A 1 239 ? -6.701 2.752 15.552 1.00 95.50 239 ALA A CA 1
ATOM 1965 C C . ALA A 1 239 ? -5.641 2.891 14.451 1.00 95.50 239 ALA A C 1
ATOM 1967 O O . ALA A 1 239 ? -5.468 1.972 13.646 1.00 95.50 239 ALA A O 1
ATOM 1968 N N . THR A 1 240 ? -4.935 4.018 14.408 1.00 96.88 240 THR A N 1
ATOM 1969 C CA . THR A 1 240 ? -3.905 4.277 13.393 1.00 96.88 240 THR A CA 1
ATOM 1970 C C . THR A 1 240 ? -2.525 4.199 14.019 1.00 96.88 240 THR A C 1
ATOM 1972 O O . THR A 1 240 ? -2.230 4.888 14.998 1.00 96.88 240 THR A O 1
ATOM 1975 N N . ILE A 1 241 ? -1.684 3.347 13.436 1.00 97.88 241 ILE A N 1
ATOM 1976 C CA . ILE A 1 241 ? -0.282 3.172 13.796 1.00 97.88 241 ILE A CA 1
ATOM 1977 C C . ILE A 1 241 ? 0.566 3.847 12.718 1.00 97.88 241 ILE A C 1
ATOM 1979 O O . ILE A 1 241 ? 0.668 3.354 11.597 1.00 97.88 241 ILE A O 1
ATOM 1983 N N . THR A 1 242 ? 1.217 4.947 13.065 1.00 98.12 242 THR A N 1
ATOM 1984 C CA . THR A 1 242 ? 2.072 5.700 12.144 1.00 98.12 242 THR A CA 1
ATOM 1985 C C . THR A 1 242 ? 3.531 5.436 12.472 1.00 98.12 242 THR A C 1
ATOM 1987 O O . THR A 1 242 ? 3.948 5.664 13.603 1.00 98.12 242 THR A O 1
ATOM 1990 N N . ARG A 1 243 ? 4.320 4.950 11.512 1.00 97.44 243 ARG A N 1
ATOM 1991 C CA . ARG A 1 243 ? 5.784 4.900 11.637 1.00 97.44 243 ARG A CA 1
ATOM 1992 C C . ARG A 1 243 ? 6.365 6.268 11.303 1.00 97.44 243 ARG A C 1
ATOM 1994 O O . ARG A 1 243 ? 6.078 6.785 10.230 1.00 97.44 243 ARG A O 1
ATOM 2001 N N . SER A 1 244 ? 7.210 6.812 12.166 1.00 96.38 244 SER A N 1
ATOM 2002 C CA . SER A 1 244 ? 7.822 8.121 11.924 1.00 96.38 244 SER A CA 1
ATOM 2003 C C . SER A 1 244 ? 9.231 7.972 11.357 1.00 96.38 244 SER A C 1
ATOM 2005 O O . SER A 1 244 ? 10.008 7.139 11.825 1.00 96.38 244 SER A O 1
ATOM 2007 N N . PHE A 1 245 ? 9.555 8.796 10.369 1.00 95.25 245 PHE A N 1
ATOM 2008 C CA . PHE A 1 245 ? 10.880 8.931 9.777 1.00 95.25 245 PHE A CA 1
ATOM 2009 C C . PHE A 1 245 ? 11.341 10.378 9.927 1.00 95.25 245 PHE A C 1
ATOM 2011 O O . PHE A 1 245 ? 10.582 11.309 9.637 1.00 95.25 245 PHE A O 1
ATOM 2018 N N . ASN A 1 246 ? 12.575 10.571 10.386 1.00 93.25 246 ASN A N 1
ATOM 2019 C CA . ASN A 1 246 ? 13.126 11.902 10.654 1.00 93.25 246 ASN A CA 1
ATOM 2020 C C . ASN A 1 246 ? 14.256 12.295 9.697 1.00 93.25 246 ASN A C 1
ATOM 2022 O O . ASN A 1 246 ? 14.691 13.446 9.725 1.00 93.25 246 ASN A O 1
ATOM 2026 N N . SER A 1 247 ? 14.725 11.372 8.855 1.00 92.12 247 SER A N 1
ATOM 2027 C CA . SER A 1 247 ? 15.722 11.656 7.823 1.00 92.12 247 SER A CA 1
ATOM 2028 C C . SER A 1 247 ? 15.540 10.761 6.593 1.00 92.12 247 SER A C 1
ATOM 2030 O O . SER A 1 247 ? 14.943 9.686 6.680 1.00 92.12 247 SER A O 1
ATOM 2032 N N . ALA A 1 248 ? 16.032 11.220 5.441 1.00 87.62 248 ALA A N 1
ATOM 2033 C CA . ALA A 1 248 ? 15.914 10.497 4.176 1.00 87.62 248 ALA A CA 1
ATOM 2034 C C . ALA A 1 248 ? 16.649 9.146 4.212 1.00 87.62 248 ALA A C 1
ATOM 2036 O O . ALA A 1 248 ? 16.214 8.185 3.591 1.00 87.62 248 ALA A O 1
ATOM 2037 N N . GLU A 1 249 ? 17.722 9.031 4.998 1.00 87.81 249 GLU A N 1
ATOM 2038 C CA . GLU A 1 249 ? 18.498 7.794 5.145 1.00 87.81 249 GLU A CA 1
ATOM 2039 C C . GLU A 1 249 ? 17.743 6.691 5.904 1.00 87.81 249 GLU A C 1
ATOM 2041 O O . GLU A 1 249 ? 18.126 5.521 5.837 1.00 87.81 249 GLU A O 1
ATOM 2046 N N . GLU A 1 250 ? 16.690 7.045 6.651 1.00 89.50 250 GLU A N 1
ATOM 2047 C CA . GLU A 1 250 ? 15.817 6.077 7.322 1.00 89.50 250 GLU A CA 1
ATOM 2048 C C . GLU A 1 250 ? 14.745 5.503 6.381 1.00 89.50 250 GLU A C 1
ATOM 2050 O O . GLU A 1 250 ? 14.170 4.449 6.684 1.00 89.50 250 GLU A O 1
ATOM 2055 N N . LEU A 1 251 ? 14.465 6.188 5.265 1.00 89.19 251 LEU A N 1
ATOM 2056 C CA . LEU A 1 251 ? 13.493 5.761 4.266 1.00 89.19 251 LEU A CA 1
ATOM 2057 C C . LEU A 1 251 ? 13.979 4.475 3.583 1.00 89.19 251 LEU A C 1
ATOM 2059 O O . LEU A 1 251 ? 15.143 4.317 3.223 1.00 89.19 251 LEU A O 1
ATOM 2063 N N . GLU A 1 252 ? 13.071 3.516 3.411 1.00 85.19 252 GLU A N 1
ATOM 2064 C CA . GLU A 1 252 ? 13.379 2.215 2.815 1.00 85.19 252 GLU A CA 1
ATOM 2065 C C . GLU A 1 252 ? 12.351 1.919 1.727 1.00 85.19 252 GLU A C 1
ATOM 2067 O O . GLU A 1 252 ? 11.214 1.578 2.034 1.00 85.19 252 GLU A O 1
ATOM 2072 N N . PHE A 1 253 ? 12.744 1.970 0.456 1.00 88.50 253 PHE A N 1
ATOM 2073 C CA . PHE A 1 253 ? 11.923 1.476 -0.650 1.00 88.50 253 PHE A CA 1
ATOM 2074 C C . PHE A 1 253 ? 12.730 0.474 -1.477 1.00 88.50 253 PHE A C 1
ATOM 2076 O O . PHE A 1 253 ? 13.521 0.815 -2.356 1.00 88.50 253 PHE A O 1
ATOM 2083 N N . ASN A 1 254 ? 12.602 -0.806 -1.128 1.00 88.31 254 ASN A N 1
ATOM 2084 C CA . ASN A 1 254 ? 13.514 -1.844 -1.598 1.00 88.31 254 ASN A CA 1
ATOM 2085 C C . ASN A 1 254 ? 13.171 -2.323 -3.021 1.00 88.31 254 ASN A C 1
ATOM 2087 O O . ASN A 1 254 ? 12.483 -3.332 -3.208 1.00 88.31 254 ASN A O 1
ATOM 2091 N N . MET A 1 255 ? 13.715 -1.625 -4.022 1.00 87.81 255 MET A N 1
ATOM 2092 C CA . MET A 1 255 ? 13.554 -1.958 -5.442 1.00 87.81 255 MET A CA 1
ATOM 2093 C C . MET A 1 255 ? 13.989 -3.391 -5.784 1.00 87.81 255 MET A C 1
ATOM 2095 O O . MET A 1 255 ? 13.322 -4.071 -6.564 1.00 87.81 255 MET A O 1
ATOM 2099 N N . GLU A 1 256 ? 15.061 -3.894 -5.165 1.00 88.19 256 GLU A N 1
ATOM 2100 C CA . GLU A 1 256 ? 15.559 -5.257 -5.404 1.00 88.19 256 GLU A CA 1
ATOM 2101 C C . GLU A 1 256 ? 14.510 -6.320 -5.040 1.00 88.19 256 GLU A C 1
ATOM 2103 O O . GLU A 1 256 ? 14.299 -7.284 -5.780 1.00 88.19 256 GLU A O 1
ATOM 2108 N N . SER A 1 257 ? 13.808 -6.123 -3.922 1.00 88.31 257 SER A N 1
ATOM 2109 C CA . SER A 1 257 ? 12.735 -7.021 -3.485 1.00 88.31 257 SER A CA 1
ATOM 2110 C C . SER A 1 257 ? 11.558 -6.987 -4.459 1.00 88.31 257 SER A C 1
ATOM 2112 O O . SER A 1 257 ? 11.020 -8.040 -4.816 1.00 88.31 257 SER A O 1
ATOM 2114 N N . LEU A 1 258 ? 11.192 -5.792 -4.935 1.00 91.31 258 LEU A N 1
ATOM 2115 C CA . LEU A 1 258 ? 10.095 -5.605 -5.886 1.00 91.31 258 LEU A CA 1
ATOM 2116 C C . LEU A 1 258 ? 10.381 -6.255 -7.243 1.00 91.31 258 LEU A C 1
ATOM 2118 O O . LEU A 1 258 ? 9.461 -6.818 -7.833 1.00 91.31 258 LEU A O 1
ATOM 2122 N N . GLY A 1 259 ? 11.643 -6.282 -7.691 1.00 90.06 259 GLY A N 1
ATOM 2123 C CA . GLY A 1 259 ? 12.075 -6.836 -8.985 1.00 90.06 259 GLY A CA 1
ATOM 2124 C C . GLY A 1 259 ? 11.651 -8.283 -9.274 1.00 90.06 259 GLY A C 1
ATOM 2125 O O . GLY A 1 259 ? 11.720 -8.732 -10.413 1.00 90.06 259 GLY A O 1
ATOM 2126 N N . SER A 1 260 ? 11.200 -9.019 -8.257 1.00 88.44 260 SER A N 1
ATOM 2127 C CA . SER A 1 260 ? 10.677 -10.387 -8.387 1.00 88.44 260 SER A CA 1
ATOM 2128 C C . SER A 1 260 ? 9.217 -10.568 -7.997 1.00 88.44 260 SER A C 1
ATOM 2130 O O . SER A 1 260 ? 8.732 -11.697 -7.969 1.00 88.44 260 SER A O 1
ATOM 2132 N N . LEU A 1 261 ? 8.543 -9.481 -7.641 1.00 92.81 261 LEU A N 1
ATOM 2133 C CA . LEU A 1 261 ? 7.177 -9.487 -7.130 1.00 92.81 261 LEU A CA 1
ATOM 2134 C C . LEU A 1 261 ? 6.202 -8.783 -8.072 1.00 92.81 261 LEU A C 1
ATOM 2136 O O . LEU A 1 261 ? 5.020 -9.100 -8.028 1.00 92.81 261 LEU A O 1
ATOM 2140 N N . LEU A 1 262 ? 6.686 -7.865 -8.913 1.00 95.19 262 LEU A N 1
ATOM 2141 C CA . LEU A 1 262 ? 5.877 -7.114 -9.872 1.00 95.19 262 LEU A CA 1
ATOM 2142 C C . LEU A 1 262 ? 6.111 -7.579 -11.308 1.00 95.19 262 LEU A C 1
ATOM 2144 O O . LEU A 1 262 ? 7.129 -8.201 -11.631 1.00 95.19 262 LEU A O 1
ATOM 2148 N N . TYR A 1 263 ? 5.180 -7.231 -12.195 1.00 95.62 263 TYR A N 1
ATOM 2149 C CA . TYR A 1 263 ? 5.370 -7.466 -13.618 1.00 95.62 263 TYR A CA 1
ATOM 2150 C C . TYR A 1 263 ? 6.561 -6.660 -14.167 1.00 95.62 263 TYR A C 1
ATOM 2152 O O . TYR A 1 263 ? 6.812 -5.540 -13.713 1.00 95.62 263 TYR A O 1
ATOM 2160 N N . PRO A 1 264 ? 7.253 -7.155 -15.213 1.00 94.75 264 PRO A N 1
ATOM 2161 C CA . PRO A 1 264 ? 8.395 -6.458 -15.811 1.00 94.75 264 PRO A CA 1
ATOM 2162 C C . PRO A 1 264 ? 8.133 -4.993 -16.185 1.00 94.75 264 PRO A C 1
ATOM 2164 O O . PRO A 1 264 ? 8.999 -4.144 -16.008 1.00 94.75 264 PRO A O 1
ATOM 2167 N N . TRP A 1 265 ? 6.937 -4.684 -16.693 1.00 94.31 265 TRP A N 1
ATOM 2168 C CA . TRP A 1 265 ? 6.569 -3.322 -17.090 1.00 94.31 265 TRP A CA 1
ATOM 2169 C C . TRP A 1 265 ? 6.286 -2.401 -15.897 1.00 94.31 265 TRP A C 1
ATOM 2171 O O . TRP A 1 265 ? 6.543 -1.208 -16.000 1.00 94.31 265 TRP A O 1
ATOM 2181 N N . GLN A 1 266 ? 5.817 -2.936 -14.765 1.00 95.25 266 GLN A N 1
ATOM 2182 C CA . GLN A 1 266 ? 5.660 -2.174 -13.521 1.00 95.25 266 GLN A CA 1
ATOM 2183 C C . GLN A 1 266 ? 7.030 -1.844 -12.917 1.00 95.25 266 GLN A C 1
ATOM 2185 O O . GLN A 1 266 ? 7.271 -0.708 -12.528 1.00 95.25 266 GLN A O 1
ATOM 2190 N N . ILE A 1 267 ? 7.966 -2.804 -12.918 1.00 95.12 267 ILE A N 1
ATOM 2191 C CA . ILE A 1 267 ? 9.350 -2.546 -12.484 1.00 95.12 267 ILE A CA 1
ATOM 2192 C C . ILE A 1 267 ? 10.029 -1.521 -13.374 1.00 95.12 267 ILE A C 1
ATOM 2194 O O . ILE A 1 267 ? 10.702 -0.628 -12.867 1.00 95.12 267 ILE A O 1
ATOM 2198 N N . ARG A 1 268 ? 9.840 -1.624 -14.692 1.00 92.94 268 ARG A N 1
ATOM 2199 C CA . ARG A 1 268 ? 10.390 -0.638 -15.617 1.00 92.94 268 ARG A CA 1
ATOM 2200 C C . ARG A 1 268 ? 9.832 0.757 -15.342 1.00 92.94 268 ARG A C 1
ATOM 2202 O O . ARG A 1 268 ? 10.617 1.690 -15.283 1.00 92.94 268 ARG A O 1
ATOM 2209 N N . HIS A 1 269 ? 8.527 0.881 -15.104 1.00 93.81 269 HIS A N 1
ATOM 2210 C CA . HIS A 1 269 ? 7.901 2.158 -14.751 1.00 93.81 269 HIS A CA 1
ATOM 2211 C C . HIS A 1 269 ? 8.466 2.745 -13.453 1.00 93.81 269 HIS A C 1
ATOM 2213 O O . HIS A 1 269 ? 8.867 3.903 -13.455 1.00 93.81 269 HIS A O 1
ATOM 2219 N N . LEU A 1 270 ? 8.618 1.947 -12.393 1.00 93.50 270 LEU A N 1
ATOM 2220 C CA . LEU A 1 270 ? 9.267 2.404 -11.157 1.00 93.50 270 LEU A CA 1
ATOM 2221 C C . LEU A 1 270 ? 10.715 2.852 -11.393 1.00 93.50 270 LEU A C 1
ATOM 2223 O O . LEU A 1 270 ? 11.123 3.899 -10.907 1.00 93.50 270 LEU A O 1
ATOM 2227 N N . LEU A 1 271 ? 11.496 2.079 -12.156 1.00 92.31 271 LEU A N 1
ATOM 2228 C CA . LEU A 1 271 ? 12.873 2.444 -12.490 1.00 92.31 271 LEU A CA 1
ATOM 2229 C C . LEU A 1 271 ? 12.936 3.718 -13.337 1.00 92.31 271 LEU A C 1
ATOM 2231 O O . LEU A 1 271 ? 13.863 4.49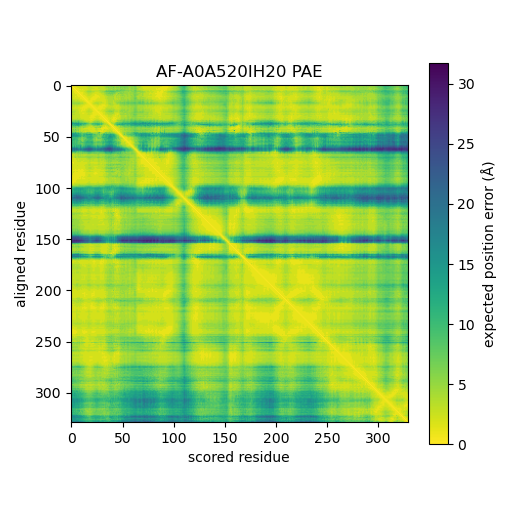3 -13.180 1.00 92.31 271 LEU A O 1
ATOM 2235 N N . ASP A 1 272 ? 12.009 3.937 -14.261 1.00 90.75 272 ASP A N 1
ATOM 2236 C CA . ASP A 1 272 ? 12.026 5.123 -15.125 1.00 90.75 272 ASP A CA 1
ATOM 2237 C C . ASP A 1 272 ? 11.686 6.415 -14.384 1.00 90.75 272 ASP A C 1
ATOM 2239 O O . ASP A 1 272 ? 12.045 7.486 -14.863 1.00 90.75 272 ASP A O 1
ATOM 2243 N N . ASN A 1 273 ? 11.054 6.307 -13.216 1.00 90.94 273 ASN A N 1
ATOM 2244 C CA . ASN A 1 273 ? 10.638 7.446 -12.402 1.00 90.94 273 ASN A CA 1
ATOM 2245 C C . ASN A 1 273 ? 11.378 7.531 -11.059 1.00 90.94 273 ASN A C 1
ATOM 2247 O O . ASN A 1 273 ? 10.999 8.316 -10.199 1.00 90.94 273 ASN A O 1
ATOM 2251 N N . TRP A 1 274 ? 12.415 6.715 -10.849 1.00 89.75 274 TRP A N 1
ATOM 2252 C CA . TRP A 1 274 ? 13.222 6.781 -9.636 1.00 89.75 274 TRP A CA 1
ATOM 2253 C C . TRP A 1 274 ? 14.239 7.913 -9.755 1.00 89.75 274 TRP A C 1
ATOM 2255 O O . TRP A 1 274 ? 15.256 7.754 -10.422 1.00 89.75 274 TRP A O 1
ATOM 2265 N N . ASP A 1 275 ? 13.967 9.037 -9.090 1.00 84.81 275 ASP A N 1
ATOM 2266 C CA . ASP A 1 275 ? 14.775 10.265 -9.181 1.00 84.81 275 ASP A CA 1
ATOM 2267 C C . ASP A 1 275 ? 16.275 10.037 -8.938 1.00 84.81 275 ASP A C 1
ATOM 2269 O O . ASP A 1 275 ? 17.123 10.570 -9.649 1.00 84.81 275 ASP A O 1
ATOM 2273 N N . GLU A 1 276 ? 16.617 9.192 -7.967 1.00 84.25 276 GLU A N 1
ATOM 2274 C CA . GLU A 1 276 ? 18.004 8.899 -7.584 1.00 84.25 276 GLU A CA 1
ATOM 2275 C C . GLU A 1 276 ? 18.624 7.748 -8.390 1.00 84.25 276 GLU A C 1
ATOM 2277 O O . GLU A 1 276 ? 19.742 7.314 -8.104 1.00 84.25 276 GLU A O 1
ATOM 2282 N N . LYS A 1 277 ? 17.920 7.222 -9.402 1.00 87.69 277 LYS A N 1
ATOM 2283 C CA . LYS A 1 277 ? 18.343 6.037 -10.159 1.00 87.69 277 LYS A CA 1
ATOM 2284 C C . LYS A 1 277 ? 19.767 6.142 -10.677 1.00 87.69 277 LYS A C 1
ATOM 2286 O O . LYS A 1 277 ? 20.512 5.174 -10.570 1.00 87.69 277 LYS A O 1
ATOM 2291 N N . ASP A 1 278 ? 20.143 7.281 -11.243 1.00 86.81 278 ASP A N 1
ATOM 2292 C CA . ASP A 1 278 ? 21.446 7.437 -11.890 1.00 86.81 278 ASP A CA 1
ATOM 2293 C C . ASP A 1 278 ? 22.612 7.344 -10.899 1.00 86.81 278 ASP A C 1
ATOM 2295 O O . ASP A 1 278 ? 23.707 6.917 -11.265 1.00 86.81 278 ASP A O 1
ATOM 2299 N N . GLU A 1 279 ? 22.368 7.685 -9.634 1.00 87.19 279 GLU A N 1
ATOM 2300 C CA . GLU A 1 279 ? 23.345 7.577 -8.557 1.00 87.19 279 GLU A CA 1
ATOM 2301 C C . GLU A 1 279 ? 23.272 6.215 -7.846 1.00 87.19 279 GLU A C 1
ATOM 2303 O O . GLU A 1 279 ? 24.300 5.572 -7.609 1.00 87.19 279 GLU A O 1
ATOM 2308 N N . GLU A 1 280 ? 22.068 5.750 -7.516 1.00 86.88 280 GLU A N 1
ATOM 2309 C CA . GLU A 1 280 ? 21.863 4.580 -6.659 1.00 86.88 280 GLU A CA 1
ATOM 2310 C C . GLU A 1 280 ? 21.913 3.255 -7.421 1.00 86.88 280 GLU A C 1
ATOM 2312 O O . GLU A 1 280 ? 22.396 2.245 -6.896 1.00 86.88 280 GLU A O 1
ATOM 2317 N N . LEU A 1 281 ? 21.471 3.230 -8.681 1.00 88.94 281 LEU A N 1
ATOM 2318 C CA . LEU A 1 281 ? 21.446 2.004 -9.472 1.00 88.94 281 LEU A CA 1
ATOM 2319 C C . LEU A 1 281 ? 22.858 1.458 -9.738 1.00 88.94 281 LEU A C 1
ATOM 2321 O O . LEU A 1 281 ? 23.052 0.262 -9.504 1.00 88.94 281 LEU A O 1
ATOM 2325 N N . PRO A 1 282 ? 23.873 2.257 -10.137 1.00 89.25 282 PRO A N 1
ATOM 2326 C CA . PRO A 1 282 ? 25.241 1.755 -10.261 1.00 89.25 282 PRO A CA 1
ATOM 2327 C C . PRO A 1 282 ? 25.784 1.187 -8.942 1.00 89.25 282 PRO A C 1
ATOM 2329 O O . PRO A 1 282 ? 26.288 0.061 -8.929 1.00 89.25 282 PRO A O 1
ATOM 2332 N N . LYS A 1 283 ? 25.599 1.898 -7.817 1.00 89.56 283 LYS A N 1
ATOM 2333 C CA . LYS A 1 283 ? 26.037 1.447 -6.480 1.00 89.56 283 LYS A CA 1
ATOM 2334 C C . LYS A 1 283 ? 25.391 0.115 -6.094 1.00 89.56 283 LYS A C 1
ATOM 2336 O O . LYS A 1 283 ? 26.063 -0.799 -5.606 1.00 89.56 283 LYS A O 1
ATOM 2341 N N . LEU A 1 284 ? 24.086 -0.022 -6.337 1.00 88.31 284 LEU A N 1
ATOM 2342 C CA . LEU A 1 284 ? 23.339 -1.255 -6.092 1.00 88.31 284 LEU A CA 1
ATOM 2343 C C . LEU A 1 284 ? 23.885 -2.405 -6.943 1.00 88.31 284 LEU A C 1
ATOM 2345 O O . LEU A 1 284 ? 24.077 -3.511 -6.435 1.00 88.31 284 LEU A O 1
ATOM 2349 N N . MET A 1 285 ? 24.171 -2.145 -8.218 1.00 89.81 285 MET A N 1
ATOM 2350 C CA . MET A 1 285 ? 24.651 -3.146 -9.171 1.00 89.81 285 MET A CA 1
ATOM 2351 C C . MET A 1 285 ? 26.089 -3.598 -8.905 1.00 89.81 285 MET A C 1
ATOM 2353 O O . MET A 1 285 ? 26.406 -4.765 -9.156 1.00 89.81 285 MET A O 1
ATOM 2357 N N . GLU A 1 286 ? 26.942 -2.710 -8.393 1.00 89.12 286 GLU A N 1
ATOM 2358 C CA . GLU A 1 286 ? 28.293 -3.029 -7.919 1.00 89.12 286 GLU A CA 1
ATOM 2359 C C . GLU A 1 286 ? 28.254 -3.879 -6.646 1.00 89.12 286 GLU A C 1
ATOM 2361 O O . GLU A 1 286 ? 28.937 -4.901 -6.553 1.00 89.12 286 GLU A O 1
ATOM 2366 N N . LYS A 1 287 ? 27.409 -3.497 -5.680 1.00 90.19 287 LYS A N 1
ATOM 2367 C CA . LYS A 1 287 ? 27.238 -4.224 -4.415 1.00 90.19 287 LYS A CA 1
ATOM 2368 C C . LYS A 1 287 ? 26.574 -5.587 -4.610 1.00 90.19 287 LYS A C 1
ATOM 2370 O O . LYS A 1 287 ? 26.885 -6.532 -3.885 1.00 90.19 287 LYS A O 1
ATOM 2375 N N . ASN A 1 288 ? 25.662 -5.696 -5.576 1.00 89.69 288 ASN A N 1
ATOM 2376 C CA . ASN A 1 288 ? 24.963 -6.928 -5.920 1.00 89.69 288 ASN A CA 1
ATOM 2377 C C . ASN A 1 288 ? 25.034 -7.214 -7.433 1.00 89.69 288 ASN A C 1
ATOM 2379 O O . ASN A 1 288 ? 24.080 -6.958 -8.175 1.00 89.69 288 ASN A O 1
ATOM 2383 N N . PRO A 1 289 ? 26.125 -7.841 -7.911 1.00 86.25 289 PRO A N 1
ATOM 2384 C CA . PRO A 1 289 ? 26.260 -8.224 -9.315 1.00 86.25 289 PRO A CA 1
ATOM 2385 C C . PRO A 1 289 ? 25.200 -9.219 -9.808 1.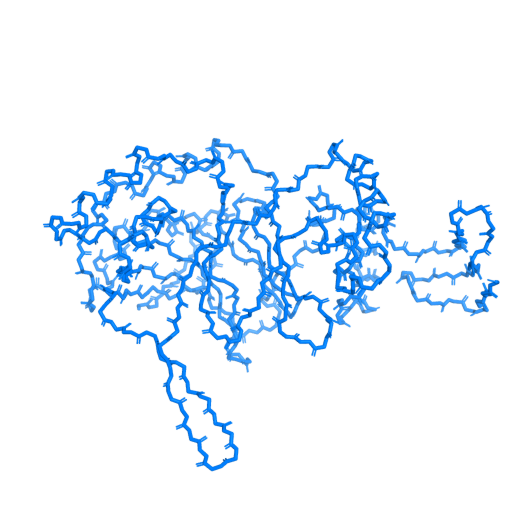00 86.25 289 PRO A C 1
ATOM 2387 O O . PRO A 1 289 ? 25.022 -9.360 -11.012 1.00 86.25 289 PRO A O 1
ATOM 2390 N N . GLN A 1 290 ? 24.487 -9.896 -8.905 1.00 89.06 290 GLN A N 1
ATOM 2391 C CA . GLN A 1 290 ? 23.394 -10.822 -9.221 1.00 89.06 290 GLN A CA 1
ATOM 2392 C C . GLN A 1 290 ? 22.011 -10.182 -9.023 1.00 89.06 290 GLN A C 1
ATOM 2394 O O . GLN A 1 290 ? 21.013 -10.895 -8.900 1.00 89.06 290 GLN A O 1
ATOM 2399 N N . SER A 1 291 ? 21.950 -8.846 -8.972 1.00 90.12 291 SER A N 1
ATOM 2400 C CA . SER A 1 291 ? 20.703 -8.103 -8.831 1.00 90.12 291 SER A CA 1
ATOM 2401 C C . SER A 1 291 ? 19.683 -8.525 -9.884 1.00 90.12 291 SER A C 1
ATOM 2403 O O . SER A 1 291 ? 19.973 -8.579 -11.085 1.00 90.12 291 SER A O 1
ATOM 2405 N N . ARG A 1 292 ? 18.455 -8.774 -9.428 1.00 88.31 292 ARG A N 1
ATOM 2406 C CA . ARG A 1 292 ? 17.319 -9.098 -10.300 1.00 88.31 292 ARG A CA 1
ATOM 2407 C C . ARG A 1 292 ? 16.930 -7.915 -11.177 1.00 88.31 292 ARG A C 1
ATOM 2409 O O . ARG A 1 292 ? 16.394 -8.116 -12.265 1.00 88.31 292 ARG A O 1
ATOM 2416 N N . LEU A 1 293 ? 17.257 -6.696 -10.745 1.00 91.50 293 LEU A N 1
ATOM 2417 C CA . LEU A 1 293 ? 16.991 -5.483 -11.506 1.00 91.50 293 LEU A CA 1
ATOM 2418 C C . LEU A 1 293 ? 17.798 -5.410 -12.808 1.00 91.50 293 LEU A C 1
ATOM 2420 O O . LEU A 1 293 ? 17.370 -4.732 -13.738 1.00 91.50 293 LEU A O 1
ATOM 2424 N N . ARG A 1 294 ? 18.903 -6.168 -12.937 1.00 89.00 294 ARG A N 1
ATOM 2425 C CA . ARG A 1 294 ? 19.701 -6.229 -14.179 1.00 89.00 294 ARG A CA 1
ATOM 2426 C C . ARG A 1 294 ? 18.873 -6.627 -15.396 1.00 89.00 294 ARG A C 1
ATOM 2428 O O . ARG A 1 294 ? 19.154 -6.158 -16.491 1.00 89.00 294 ARG A O 1
ATOM 2435 N N . ALA A 1 295 ? 17.844 -7.455 -15.213 1.00 89.19 295 ALA A N 1
ATOM 2436 C CA . ALA A 1 295 ? 16.963 -7.875 -16.301 1.00 89.19 295 ALA A CA 1
ATOM 2437 C C . ALA A 1 295 ? 16.127 -6.723 -16.890 1.00 89.19 295 ALA A C 1
ATOM 2439 O O . ALA A 1 295 ? 15.597 -6.856 -17.992 1.00 89.19 295 ALA A O 1
ATOM 2440 N N . PHE A 1 296 ? 16.005 -5.606 -16.169 1.00 90.50 296 PHE A N 1
ATOM 2441 C CA . PHE A 1 296 ? 15.162 -4.474 -16.544 1.00 90.50 296 PHE A CA 1
ATOM 2442 C C . PHE A 1 296 ? 15.960 -3.229 -16.922 1.00 90.50 296 PHE A C 1
ATOM 2444 O O . PHE A 1 296 ? 15.341 -2.211 -17.207 1.00 90.50 296 PHE A O 1
ATOM 2451 N N . VAL A 1 297 ? 17.294 -3.288 -16.928 1.00 90.75 297 VAL A N 1
ATOM 2452 C CA . VAL A 1 297 ? 18.184 -2.132 -17.104 1.00 90.75 297 VAL A CA 1
ATOM 2453 C C . VAL A 1 297 ? 19.128 -2.382 -18.281 1.00 90.75 297 VAL A C 1
ATOM 2455 O O . VAL A 1 297 ? 19.680 -3.473 -18.424 1.00 90.75 297 VAL A O 1
ATOM 2458 N N . ARG A 1 298 ? 19.351 -1.372 -19.127 1.00 89.94 298 ARG A N 1
ATOM 2459 C CA . ARG A 1 298 ? 20.302 -1.457 -20.245 1.00 89.94 298 ARG A CA 1
ATOM 2460 C C . ARG A 1 298 ? 21.736 -1.359 -19.722 1.00 89.94 298 ARG A C 1
ATOM 2462 O O . ARG A 1 298 ? 22.078 -0.399 -19.037 1.00 89.94 298 ARG A O 1
ATOM 2469 N N . HIS A 1 299 ? 22.585 -2.330 -20.051 1.00 89.50 299 HIS A N 1
ATOM 2470 C CA . HIS A 1 299 ? 24.003 -2.319 -19.686 1.00 89.50 299 HIS A CA 1
ATOM 2471 C C . HIS A 1 299 ? 24.855 -2.991 -20.774 1.00 89.50 299 HIS A C 1
ATOM 2473 O O . HIS A 1 299 ? 24.490 -4.058 -21.271 1.00 89.50 299 HIS A O 1
ATOM 2479 N N . GLY A 1 300 ? 25.980 -2.369 -21.128 1.00 90.50 300 GLY A N 1
ATOM 2480 C CA . GLY A 1 300 ? 26.819 -2.732 -22.267 1.00 90.50 300 GLY A CA 1
ATOM 2481 C C . GLY A 1 300 ? 26.143 -2.465 -23.615 1.00 90.50 300 GLY A C 1
ATOM 2482 O O . GLY A 1 300 ? 25.242 -1.630 -23.728 1.00 90.50 300 GLY A O 1
ATOM 2483 N N . ASP A 1 301 ? 26.571 -3.205 -24.640 1.00 92.62 301 ASP A N 1
ATOM 2484 C CA . ASP A 1 301 ? 25.975 -3.151 -25.975 1.00 92.62 301 ASP A CA 1
ATOM 2485 C C . ASP A 1 301 ? 24.504 -3.590 -25.941 1.00 92.62 301 ASP A C 1
ATOM 2487 O O . ASP A 1 301 ? 24.181 -4.751 -25.674 1.00 92.62 301 ASP A O 1
ATOM 2491 N N . HIS A 1 302 ? 23.602 -2.672 -26.281 1.00 92.12 302 HIS A N 1
ATOM 2492 C CA . HIS A 1 302 ? 22.164 -2.893 -26.251 1.00 92.12 302 HIS A CA 1
ATOM 2493 C C . HIS A 1 302 ? 21.514 -2.657 -27.619 1.00 92.12 302 HIS A C 1
ATOM 2495 O O . HIS A 1 302 ? 21.906 -1.774 -28.391 1.00 92.12 302 HIS A O 1
ATOM 2501 N N . LYS A 1 303 ? 20.484 -3.456 -27.915 1.00 92.62 303 LYS A N 1
ATOM 2502 C CA . LYS A 1 303 ? 19.618 -3.304 -29.088 1.00 92.62 303 LYS A CA 1
ATOM 2503 C C . LYS A 1 303 ? 18.166 -3.485 -28.681 1.00 92.62 303 LYS A C 1
ATOM 2505 O O . LYS A 1 303 ? 17.814 -4.512 -28.106 1.00 92.62 303 LYS A O 1
ATOM 2510 N N . GLU A 1 304 ? 17.337 -2.528 -29.064 1.00 89.12 304 GLU A N 1
ATOM 2511 C CA . GLU A 1 304 ? 15.886 -2.595 -28.929 1.00 89.12 304 GLU A CA 1
ATOM 2512 C C . GLU A 1 304 ? 15.254 -2.790 -30.310 1.00 89.12 304 GLU A C 1
ATOM 2514 O O . GLU A 1 304 ? 15.749 -2.267 -31.314 1.00 89.12 304 GLU A O 1
ATOM 2519 N N . TYR A 1 305 ? 14.152 -3.535 -30.365 1.00 90.62 305 TYR A N 1
ATOM 2520 C CA . TYR A 1 305 ? 13.449 -3.871 -31.599 1.00 90.62 305 TYR A CA 1
ATOM 2521 C C . TYR A 1 305 ? 11.978 -3.465 -31.505 1.00 90.62 305 TYR A C 1
ATOM 2523 O O . TYR A 1 305 ? 11.353 -3.594 -30.455 1.00 90.62 305 TYR A O 1
ATOM 2531 N N . HIS A 1 306 ? 11.414 -3.015 -32.620 1.00 82.81 306 HIS A N 1
ATOM 2532 C CA . HIS A 1 306 ? 9.971 -2.914 -32.798 1.00 82.81 306 HIS A CA 1
ATOM 2533 C C . HIS A 1 306 ? 9.323 -4.305 -32.829 1.00 82.81 306 HIS A C 1
ATOM 2535 O O . HIS A 1 306 ? 9.972 -5.298 -33.162 1.00 82.81 306 HIS A O 1
ATOM 2541 N N . ASP A 1 307 ? 8.005 -4.360 -32.626 1.00 75.75 307 ASP A N 1
ATOM 2542 C CA . ASP A 1 307 ? 7.210 -5.596 -32.727 1.00 75.75 307 ASP A CA 1
ATOM 2543 C C . ASP A 1 307 ? 7.340 -6.300 -34.091 1.00 75.75 307 ASP A C 1
ATOM 2545 O O . ASP A 1 307 ? 7.175 -7.512 -34.195 1.00 75.75 307 ASP A O 1
ATOM 2549 N N . ASN A 1 308 ? 7.659 -5.552 -35.152 1.00 84.50 308 ASN A N 1
ATOM 2550 C CA . ASN A 1 308 ? 7.900 -6.094 -36.492 1.00 84.50 308 ASN A CA 1
ATOM 2551 C C . ASN A 1 308 ? 9.337 -6.626 -36.698 1.00 84.50 308 ASN A C 1
ATOM 2553 O O . ASN A 1 308 ? 9.708 -6.952 -37.825 1.00 84.50 308 ASN A O 1
ATOM 2557 N N . GLY A 1 309 ? 10.154 -6.670 -35.641 1.00 89.12 309 GLY A N 1
ATOM 2558 C CA . GLY A 1 309 ? 11.532 -7.159 -35.659 1.00 89.12 309 GLY A CA 1
ATOM 2559 C C . GLY A 1 309 ? 12.566 -6.179 -36.221 1.00 89.12 309 GLY A C 1
ATOM 2560 O O . GLY A 1 309 ? 13.746 -6.526 -36.290 1.00 89.12 309 GLY A O 1
ATOM 2561 N N . LYS A 1 310 ? 12.176 -4.962 -36.623 1.00 93.06 310 LYS A N 1
ATOM 2562 C CA . LYS A 1 310 ? 13.135 -3.922 -37.029 1.00 93.06 310 LYS A CA 1
ATOM 2563 C C . LYS A 1 310 ? 13.834 -3.338 -35.808 1.00 93.06 310 LYS A C 1
ATOM 2565 O O . LYS A 1 310 ? 13.213 -3.185 -34.762 1.00 93.06 310 LYS A O 1
ATOM 2570 N N . ILE A 1 311 ? 15.114 -2.999 -35.951 1.00 92.25 311 ILE A N 1
ATOM 2571 C CA . ILE A 1 311 ? 15.856 -2.288 -34.903 1.00 92.25 311 ILE A CA 1
ATOM 2572 C C . ILE A 1 311 ? 15.178 -0.936 -34.688 1.00 92.25 311 ILE A C 1
ATOM 2574 O O . ILE A 1 311 ? 14.913 -0.237 -35.659 1.00 92.25 311 ILE A O 1
ATOM 2578 N N . LYS A 1 312 ? 14.904 -0.617 -33.426 1.00 93.06 312 LYS A N 1
ATOM 2579 C CA . LYS A 1 312 ? 14.394 0.673 -32.960 1.00 93.06 312 LYS A CA 1
ATOM 2580 C C . LYS A 1 312 ? 15.537 1.536 -32.431 1.00 93.06 312 LYS A C 1
ATOM 2582 O O . LYS A 1 312 ? 15.627 2.718 -32.736 1.00 93.06 312 LYS A O 1
ATOM 2587 N N . LEU A 1 313 ? 16.430 0.926 -31.652 1.00 93.69 313 LEU A N 1
ATOM 2588 C CA . LEU A 1 313 ? 17.534 1.614 -30.992 1.00 93.69 313 LEU A CA 1
ATOM 2589 C C . LEU A 1 313 ? 18.756 0.697 -30.885 1.00 93.69 313 LEU A C 1
ATOM 2591 O O . LEU A 1 313 ? 18.624 -0.507 -30.651 1.00 93.69 313 LEU A O 1
ATOM 2595 N N . LYS A 1 314 ? 19.956 1.263 -31.035 1.00 94.81 314 LYS A N 1
ATOM 2596 C CA . LYS A 1 314 ? 21.235 0.583 -30.786 1.00 94.81 314 LYS A CA 1
ATOM 2597 C C . LYS A 1 314 ? 22.246 1.542 -30.153 1.00 94.81 314 LYS A C 1
ATOM 2599 O O . LYS A 1 314 ? 22.451 2.635 -30.673 1.00 94.81 314 LYS A O 1
ATOM 2604 N N . GLY A 1 315 ? 22.940 1.097 -29.110 1.00 94.25 315 GLY A N 1
ATOM 2605 C CA . GLY A 1 315 ? 24.021 1.852 -28.466 1.00 94.25 315 GLY A CA 1
ATOM 2606 C C . GLY A 1 315 ? 24.638 1.095 -27.291 1.00 94.25 315 GLY A C 1
ATOM 2607 O O . GLY A 1 315 ? 24.185 -0.006 -26.980 1.00 94.25 315 GLY A O 1
ATOM 2608 N N . SER A 1 316 ? 25.657 1.676 -26.656 1.00 94.12 316 SER A N 1
ATOM 2609 C CA . SER A 1 316 ? 26.180 1.189 -25.373 1.00 94.12 316 SER A CA 1
ATOM 2610 C C . SER A 1 316 ? 25.522 1.956 -24.232 1.00 94.12 316 SER A C 1
ATOM 2612 O O . SER A 1 316 ? 25.235 3.146 -24.368 1.00 94.12 316 SER A O 1
ATOM 2614 N N . PHE A 1 317 ? 25.266 1.276 -23.121 1.00 92.50 317 PHE A N 1
ATOM 2615 C CA . PHE A 1 317 ? 24.648 1.865 -21.940 1.00 92.50 317 PHE A CA 1
ATOM 2616 C C . PHE A 1 317 ? 25.396 1.452 -20.679 1.00 92.50 317 PHE A C 1
ATOM 2618 O O . PHE A 1 317 ? 25.800 0.301 -20.540 1.00 92.50 317 PHE A O 1
ATOM 2625 N N . ASN A 1 318 ? 25.478 2.351 -19.711 1.00 89.19 318 ASN A N 1
ATOM 2626 C CA . ASN A 1 318 ? 25.856 2.031 -18.349 1.00 89.19 318 ASN A CA 1
ATOM 2627 C C . ASN A 1 318 ? 24.660 2.262 -17.430 1.00 89.19 318 ASN A C 1
ATOM 2629 O O . ASN A 1 318 ? 24.366 3.381 -17.035 1.00 89.19 318 ASN A O 1
ATOM 2633 N N . TYR A 1 319 ? 23.934 1.185 -17.138 1.00 87.75 319 TYR A N 1
ATOM 2634 C CA . TYR A 1 319 ? 22.750 1.204 -16.281 1.00 87.75 319 TYR A CA 1
ATOM 2635 C C . TYR A 1 319 ? 21.684 2.222 -16.729 1.00 87.75 319 TYR A C 1
ATOM 2637 O O . TYR A 1 319 ? 21.263 3.081 -15.970 1.00 87.75 319 TYR A O 1
ATOM 2645 N N . ASP A 1 320 ? 21.239 2.093 -17.982 1.00 88.75 320 ASP A N 1
ATOM 2646 C CA . ASP A 1 320 ? 20.342 2.998 -18.719 1.00 88.75 320 ASP A CA 1
ATOM 2647 C C . ASP A 1 320 ? 20.906 4.354 -19.139 1.00 88.75 320 ASP A C 1
ATOM 2649 O O . ASP A 1 320 ? 20.291 4.969 -20.017 1.00 88.75 320 ASP A O 1
ATOM 2653 N N . GLN A 1 321 ? 22.068 4.766 -18.628 1.00 88.12 321 GLN A N 1
ATOM 2654 C CA . GLN A 1 321 ? 22.755 5.965 -19.100 1.00 88.12 321 GLN A CA 1
ATOM 2655 C C . GLN A 1 321 ? 23.473 5.684 -20.426 1.00 88.12 321 GLN A C 1
ATOM 2657 O O . GLN A 1 321 ? 24.268 4.744 -20.496 1.00 88.12 321 GLN A O 1
ATOM 2662 N N . PRO A 1 322 ? 23.200 6.443 -21.501 1.00 89.69 322 PRO A N 1
ATOM 2663 C CA . PRO A 1 322 ? 23.913 6.311 -22.766 1.00 89.69 322 PRO A CA 1
ATOM 2664 C C . PRO A 1 322 ? 25.427 6.487 -22.614 1.00 89.69 322 PRO A C 1
ATOM 2666 O O . PRO A 1 322 ? 25.894 7.499 -22.096 1.00 89.69 322 PRO A O 1
ATOM 2669 N N . GLU A 1 323 ? 26.203 5.549 -23.153 1.00 90.31 323 GLU A N 1
ATOM 2670 C CA . GLU A 1 323 ? 27.652 5.684 -23.296 1.00 90.31 323 GLU A CA 1
ATOM 2671 C C . GLU A 1 323 ? 28.022 5.799 -24.778 1.00 90.31 323 GLU A C 1
ATOM 2673 O O . GLU A 1 323 ? 28.008 4.828 -25.538 1.00 90.31 323 GLU A O 1
ATOM 2678 N N . GLY A 1 324 ? 28.373 7.014 -25.202 1.00 88.94 324 GLY A N 1
ATOM 2679 C CA . GLY A 1 324 ? 28.764 7.299 -26.581 1.00 88.94 324 GLY A CA 1
ATOM 2680 C C . GLY A 1 324 ? 27.578 7.519 -27.524 1.00 88.94 324 GLY A C 1
ATOM 2681 O O . GLY A 1 324 ? 26.581 8.138 -27.160 1.00 88.94 324 GLY A O 1
ATOM 2682 N N . LEU A 1 325 ? 27.720 7.087 -28.782 1.00 89.19 325 LEU A N 1
ATOM 2683 C CA . LEU A 1 325 ? 26.719 7.333 -29.825 1.00 89.19 325 LEU A CA 1
ATOM 2684 C C . LEU A 1 325 ? 25.540 6.359 -29.713 1.00 89.19 325 LEU A C 1
ATOM 2686 O O . LEU A 1 325 ? 25.722 5.141 -29.781 1.00 89.19 325 LEU A O 1
ATOM 2690 N N . ILE A 1 326 ? 24.332 6.916 -29.631 1.00 91.00 326 ILE A N 1
ATOM 2691 C CA . ILE A 1 326 ? 23.067 6.184 -29.723 1.00 91.00 326 ILE A CA 1
ATOM 2692 C C . ILE A 1 326 ? 22.478 6.383 -31.117 1.00 91.00 326 ILE A C 1
ATOM 2694 O O . ILE A 1 326 ? 22.427 7.500 -31.630 1.00 91.00 326 ILE A O 1
ATOM 2698 N N . PHE A 1 327 ? 22.040 5.287 -31.73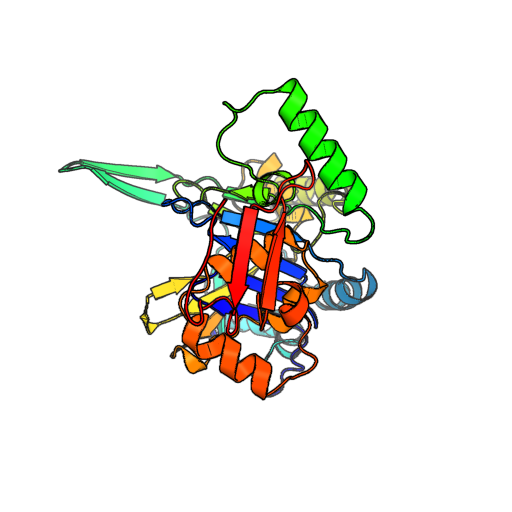0 1.00 90.38 327 PHE A N 1
ATOM 2699 C CA . PHE A 1 327 ? 21.391 5.286 -33.035 1.00 90.38 327 PHE A CA 1
ATOM 2700 C C . PHE A 1 327 ? 19.926 4.879 -32.875 1.00 90.38 327 PHE A C 1
ATOM 2702 O O . PHE A 1 327 ? 19.647 3.747 -32.472 1.00 90.38 327 PHE A O 1
ATOM 2709 N N . GLU A 1 328 ? 19.016 5.784 -33.221 1.00 88.19 328 GLU A N 1
ATOM 2710 C CA . GLU A 1 328 ? 17.573 5.544 -33.336 1.00 88.19 328 GLU A CA 1
ATOM 2711 C C . GLU A 1 328 ? 17.204 5.417 -34.823 1.00 88.19 328 GLU A C 1
ATOM 2713 O O . GLU A 1 328 ? 17.766 6.140 -35.652 1.00 88.19 328 GLU A O 1
ATOM 2718 N N . TYR A 1 329 ? 16.332 4.462 -35.168 1.00 85.19 329 TYR A N 1
ATOM 2719 C CA . TYR A 1 329 ? 16.059 4.042 -36.555 1.00 85.19 329 TYR A CA 1
ATOM 2720 C C . TYR A 1 329 ? 14.594 4.165 -36.964 1.00 85.19 329 TYR A C 1
ATOM 2722 O O . TYR A 1 329 ? 13.712 3.927 -36.107 1.00 85.19 329 TYR A O 1
#

Mean predicted aligned error: 6.35 Å

Nearest PDB structures (foldseek):
  3hy2-assembly1_Y  TM=7.754E-01  e=1.410E-02  Homo sapiens
  4tym-assembly1_A  TM=2.326E-01  e=2.197E+00  Streptococcus agalactiae LMG 15084
  5us6-assembly3_L  TM=2.097E-01  e=7.309E+00  Vibrio vulnificus CMCP6

Sequence (329 aa):
MDIQVSDGFNVISIGYNSLGSYYRLKRPVSLLWYDCAGSVGQYLSLVPSSSEEREVLQRRINANLFEDFTGREEELYEILRPLFRLFQNGPYTLTFNNGTVKRIAQVSSGTETRSYEMKWYVVYPEPVDLSKIDEIKEKYRQFRRNNGLEHYGDGLVGYSSTSVYDWDNSFYIATRPQSEIDPQRVAFFKEKIEQGERPFVIMMCAFYGPEYDYSGDFILDGHHKLEAYMKLNIDPPMATITRSFNSAEELEFNMESLGSLLYPWQIRHLLDNWDEKDEELPKLMEKNPQSRLRAFVRHGDHKEYHDNGKIKLKGSFNYDQPEGLIFEY

Solvent-accessible surface area (backbone atoms only — not comparable to full-atom values): 18421 Å² total; per-residue (Å²): 84,81,42,77,39,82,79,31,67,50,37,31,47,73,30,32,53,96,59,34,25,28,43,26,65,77,43,67,28,24,39,40,30,61,63,75,81,87,61,76,35,28,36,23,35,23,30,76,73,63,67,67,70,52,50,62,54,54,70,72,64,77,69,82,53,52,68,84,41,67,95,34,46,71,63,49,42,65,70,44,44,76,58,54,42,32,22,45,60,45,48,32,35,41,46,54,45,71,34,79,76,78,50,69,46,77,50,73,59,93,91,47,75,46,78,44,76,41,50,74,50,80,43,56,30,35,72,47,55,82,91,42,54,69,59,52,54,49,52,51,53,50,50,42,68,76,61,49,80,80,70,72,83,55,52,77,45,51,72,65,28,34,77,49,66,62,86,69,37,51,64,36,36,38,68,56,55,66,90,74,62,52,66,67,57,19,51,53,41,33,52,42,44,76,74,67,48,47,61,43,27,36,36,38,34,37,36,35,60,86,76,74,42,68,46,68,40,33,45,76,44,39,71,45,45,51,55,20,26,61,77,66,75,46,64,60,20,36,37,39,38,32,38,57,34,81,50,77,87,71,50,43,66,66,61,65,67,44,46,78,50,52,54,73,61,48,46,40,52,53,59,76,61,39,88,59,38,84,67,48,48,58,55,48,44,70,77,34,78,81,46,60,50,58,83,70,45,45,56,45,82,42,77,43,61,44,98,86,71,45,66,38,35,40,31,33,20,62,72,62,42,76,48,80,75,72,48,77,103

Foldseek 3Di:
DKDFQDQAPAQWDKFDDQQAIFTHRVAGAKTWGAPPPPARKIWIEGFDDDPVSLVVLVVLLPPDQFDACAVVQVVVCVSCVVVSNNHDGAMKDKDKDAQPDFDWDWDDDPPDIDIDGAAEEEDFKAYDDQVCQVVLVVVVVVVCVVPDPPPPDDDSRPSRTPMDHPDRHAYEYESDHPVPQDPVLLVVLLVCVVVVTAREWEWEKEAEPVVRDIHHIYTSDQPSNRSSCVVVVGGHMYIYMYGYDDDNVVRGDDLLSVLPGHHLVNSLSSLVPVPCNVPVVLVVCVVPVPGSCVVNFAAAWDWDADPVRHTQKTAHDHRNHGDPDIDGD

pLDDT: mean 89.02, std 8.8, range [47.03, 98.12]